Protein AF-A0A960E3J8-F1 (afdb_monomer_lite)

Foldseek 3Di:
DPDDLVVVVVVVVVCVVVVHQDEAEAAQQFPDPVLCVLLVHDHDDVVSVLVVLVVCVVVVHAYEYEYEPPRQVDFLVRLLVRLLVCLLSVHHYDYYFDADDCPGPCNPPVNCVVFVFDADPRRGTCGTVHDHNVRSVVSVLLVQLSCLCPLQVLPSLVLLQVCLVVVHRSSVVSVLQQCVCCVCCVLQVQSVCSSGPCLVQVARSPQSLVNLVSVQVSCCVPPVRHPPNLLSVQSSQVSNVQFAAAPDDPQDKDKHQFDSVVQSVQSSVCVVVVHRGDRRNVGGIDMKTFDAPPCLNVCHRHNDHVVQSDYRGTDIPPDRDGPRDDDDD

Sequence (329 aa):
AKNTVKHLEPIVTILSDAKLDVNGIMSVQSFDEDVLRITKRKNLKSSEFERLAARFREQQMPMLSDVMIGLPGSTLATTRSDLQGIMEHEVNANIHATQLLPNSPMNEPSYREEWEIVTDEDAVLISTASYSSEDREEMDRIVDSFHAAETFGLLRQVLRWLAVRVDVREIDALEALRLRAVGDPGTYPLMAYVLTSFLDTTTPPGTWSTMLDEVGRLLEAEWGIGPEDPEWVTMRTLQLHVLPERGRTFPDVVDLDHDAVAFLKAAAAARKEGTQPPALSTYGPTTIEVTDPHGTCDTLGTRHTVTDHHSFELAWPLARHIAYRWSPD

Secondary structure (DSSP, 8-state):
----HHHHHHHHHHHHHTT----EEEEEE-S-HHHHHHTT--PPPHHHHHHHHHHHHHTT--EEEEEEES-TT--HHHHHHHHHHHHHHT-EEEEEE-B--TTSGGGSHHHHHHTT-EE-TT-BEEEBTTB-HHHHHHHHHHHHHHIIIIIS-SSHHHHHHHHHHHTS-HHHHHHHHHHHHHH-TTT-HHHHHHHHTHHHHT---S-HHHHHHHHHHHHHHHH---TT-HHHHHHHHHHHHTS--TT--SSEEEEESS-HHHHHHHHHHHHHHT-PPPPGGGS--EEEEEB-TT-TTTTTTS---GGGT--S--B-TT-----------

pLDDT: mean 88.4, std 13.57, range [30.16, 98.75]

Structure (mmCIF, N/CA/C/O backbone):
data_AF-A0A960E3J8-F1
#
_entry.id   AF-A0A960E3J8-F1
#
loop_
_atom_site.group_PDB
_atom_site.id
_atom_site.type_symbol
_atom_site.label_atom_id
_atom_site.label_alt_id
_atom_site.label_comp_id
_atom_site.label_asym_id
_atom_site.label_entity_id
_atom_site.label_seq_id
_atom_site.pdbx_PDB_ins_code
_atom_site.Cartn_x
_atom_site.Cartn_y
_atom_site.Cartn_z
_atom_site.occupancy
_atom_site.B_iso_or_equiv
_atom_site.auth_seq_id
_atom_site.auth_comp_id
_atom_site.auth_asym_id
_atom_site.auth_atom_id
_atom_site.pdbx_PDB_model_num
ATOM 1 N N . ALA A 1 1 ? -3.825 -19.379 -30.026 1.00 35.69 1 ALA A N 1
ATOM 2 C CA . ALA A 1 1 ? -5.168 -18.765 -30.034 1.00 35.69 1 ALA A CA 1
ATOM 3 C C . ALA A 1 1 ? -5.272 -17.858 -28.816 1.00 35.69 1 ALA A C 1
ATOM 5 O O . ALA A 1 1 ? -4.904 -18.301 -27.738 1.00 35.69 1 ALA A O 1
ATOM 6 N N . LYS A 1 2 ? -5.654 -16.585 -28.972 1.00 42.06 2 LYS A N 1
ATOM 7 C CA . LYS A 1 2 ? -5.801 -15.668 -27.830 1.00 42.06 2 LYS A CA 1
ATOM 8 C C . LYS A 1 2 ? -7.144 -15.990 -27.159 1.00 42.06 2 LYS A C 1
ATOM 10 O O . LYS A 1 2 ? -8.170 -15.923 -27.836 1.00 42.06 2 LYS A O 1
ATOM 15 N N . ASN A 1 3 ? -7.140 -16.394 -25.888 1.00 52.78 3 ASN A N 1
ATOM 16 C CA . ASN A 1 3 ? -8.379 -16.657 -25.150 1.00 52.78 3 ASN A CA 1
ATOM 17 C C . ASN A 1 3 ? -9.196 -15.364 -25.105 1.00 52.78 3 ASN A C 1
ATOM 19 O O . ASN A 1 3 ? -8.757 -14.354 -24.565 1.00 52.78 3 ASN A O 1
ATOM 23 N N . THR A 1 4 ? -10.351 -15.371 -25.763 1.00 57.66 4 THR A N 1
ATOM 24 C CA . THR A 1 4 ? -11.265 -14.226 -25.764 1.00 57.66 4 THR A CA 1
ATOM 25 C C . THR A 1 4 ? -12.097 -14.290 -24.488 1.00 57.66 4 THR A C 1
ATOM 27 O O . THR A 1 4 ? -12.534 -15.381 -24.122 1.00 57.66 4 THR A O 1
ATOM 30 N N . VAL A 1 5 ? -12.366 -13.148 -23.843 1.00 62.69 5 VAL A N 1
ATOM 31 C CA . VAL A 1 5 ? -13.131 -13.063 -22.577 1.00 62.69 5 VAL A CA 1
ATOM 32 C C . VAL A 1 5 ? -14.459 -13.835 -22.642 1.00 62.69 5 VAL A C 1
ATOM 34 O O . VAL A 1 5 ? -14.857 -14.469 -21.673 1.00 62.69 5 VAL A O 1
ATOM 37 N N . LYS A 1 6 ? -15.078 -13.895 -23.830 1.00 65.75 6 LYS A N 1
ATOM 38 C CA . LYS A 1 6 ? -16.288 -14.677 -24.136 1.00 65.75 6 LYS A CA 1
ATOM 39 C C . LYS A 1 6 ? -16.219 -16.159 -23.729 1.00 65.75 6 LYS A C 1
ATOM 41 O O . LYS A 1 6 ? -17.247 -16.746 -23.418 1.00 65.75 6 LYS A O 1
ATOM 46 N N . HIS A 1 7 ? -15.045 -16.781 -23.795 1.00 73.25 7 HIS A N 1
ATOM 47 C CA . HIS A 1 7 ? -14.874 -18.193 -23.438 1.00 73.25 7 HIS A CA 1
ATOM 48 C C . HIS A 1 7 ? -14.467 -18.386 -21.979 1.00 73.25 7 HIS A C 1
ATOM 50 O O . HIS A 1 7 ? -14.584 -19.493 -21.468 1.00 73.25 7 HIS A O 1
ATOM 56 N N . LEU A 1 8 ? -14.006 -17.324 -21.317 1.00 73.12 8 LEU A N 1
ATOM 57 C CA . LEU A 1 8 ? -13.477 -17.389 -19.962 1.00 73.12 8 LEU A CA 1
ATOM 58 C C . LEU A 1 8 ? -14.606 -17.566 -18.940 1.00 73.12 8 LEU A C 1
ATOM 60 O O . LEU A 1 8 ? -14.498 -18.423 -18.074 1.00 73.12 8 LEU A O 1
ATOM 64 N N . GLU A 1 9 ? -15.722 -16.850 -19.115 1.00 70.69 9 GLU A N 1
ATOM 65 C CA . GLU A 1 9 ? -16.907 -16.963 -18.249 1.00 70.69 9 GLU A CA 1
ATOM 66 C C . GLU A 1 9 ? -17.468 -18.404 -18.185 1.00 70.69 9 GLU A C 1
ATOM 68 O O . GLU A 1 9 ? -17.534 -18.949 -17.084 1.00 70.69 9 GLU A O 1
ATOM 73 N N . PRO A 1 10 ? -17.783 -19.092 -19.308 1.00 79.19 10 PRO A N 1
ATOM 74 C CA . PRO A 1 10 ? -18.237 -20.484 -19.251 1.00 79.19 10 PRO A CA 1
ATOM 75 C C . PRO A 1 10 ? -17.230 -21.443 -18.610 1.00 79.19 10 PRO A C 1
ATOM 77 O O . PRO A 1 10 ? -17.636 -22.381 -17.934 1.00 79.19 10 PRO A O 1
ATOM 80 N N . ILE A 1 11 ? -15.926 -21.230 -18.827 1.00 80.75 11 ILE A N 1
ATOM 81 C CA . ILE A 1 11 ? -14.878 -22.075 -18.237 1.00 80.75 11 ILE A CA 1
ATOM 82 C C . ILE A 1 11 ? -14.875 -21.915 -16.716 1.00 80.75 11 ILE A C 1
ATOM 84 O O . ILE A 1 11 ? -14.896 -22.918 -16.010 1.00 80.75 11 ILE A O 1
ATOM 88 N N . VAL A 1 12 ? -14.893 -20.675 -16.220 1.00 74.81 12 VAL A N 1
ATOM 89 C CA . VAL A 1 12 ? -14.922 -20.385 -14.780 1.00 74.81 12 VAL A CA 1
ATOM 90 C C . VAL A 1 12 ? -16.163 -21.000 -14.135 1.00 74.81 12 VAL A C 1
ATOM 92 O O . VAL A 1 12 ? -16.028 -21.698 -13.136 1.00 74.81 12 VAL A O 1
ATOM 95 N N . THR A 1 13 ? -17.344 -20.847 -14.746 1.00 75.38 13 THR A N 1
ATOM 96 C CA . THR A 1 13 ? -18.580 -21.469 -14.244 1.00 75.38 13 THR A CA 1
ATOM 97 C C . THR A 1 13 ? -18.477 -22.992 -14.184 1.00 75.38 13 THR A C 1
ATOM 99 O O . THR A 1 13 ? -18.762 -23.565 -13.143 1.00 75.38 13 THR A O 1
ATOM 102 N N . ILE A 1 14 ? -18.014 -23.656 -15.251 1.00 83.75 14 ILE A N 1
ATOM 103 C CA . ILE A 1 14 ? -17.888 -25.126 -15.274 1.00 83.75 14 ILE A CA 1
ATOM 104 C C . ILE A 1 14 ? -16.947 -25.624 -14.172 1.00 83.75 14 ILE A C 1
ATOM 106 O O . ILE A 1 14 ? -17.236 -26.623 -13.515 1.00 83.75 14 ILE A O 1
ATOM 110 N N . LEU A 1 15 ? -15.807 -24.956 -13.986 1.00 81.31 15 LEU A N 1
ATOM 111 C CA . LEU A 1 15 ? -14.825 -25.363 -12.986 1.00 81.31 15 LEU A CA 1
ATOM 112 C C . LEU A 1 15 ? -15.320 -25.084 -11.556 1.00 81.31 15 LEU A C 1
ATOM 114 O O . LEU A 1 15 ? -15.139 -25.930 -10.680 1.00 81.31 15 LEU A O 1
ATOM 118 N N . SER A 1 16 ? -15.995 -23.952 -11.340 1.00 72.94 16 SER A N 1
ATOM 119 C CA . SER A 1 16 ? -16.616 -23.597 -10.058 1.00 72.94 16 SER A CA 1
ATOM 120 C C . SER A 1 16 ? -17.752 -24.563 -9.687 1.00 72.94 16 SER A C 1
ATOM 122 O O . SER A 1 16 ? -17.761 -25.102 -8.581 1.00 72.94 16 SER A O 1
ATOM 124 N N . ASP A 1 17 ? -18.638 -24.901 -10.635 1.00 80.12 17 ASP A N 1
ATOM 125 C CA . ASP A 1 17 ? -19.707 -25.900 -10.457 1.00 80.12 17 ASP A CA 1
ATOM 126 C C . ASP A 1 17 ? -19.140 -27.287 -10.106 1.00 80.12 17 ASP A C 1
ATOM 128 O O . ASP A 1 17 ? -19.738 -28.051 -9.343 1.00 80.12 17 ASP A O 1
ATOM 132 N N . ALA A 1 18 ? -17.953 -27.610 -10.630 1.00 83.62 18 ALA A N 1
ATOM 133 C CA . ALA A 1 18 ? -17.217 -28.830 -10.309 1.00 83.62 18 ALA A CA 1
ATOM 134 C C . ALA A 1 18 ? -16.494 -28.782 -8.946 1.00 83.62 18 ALA A C 1
ATOM 136 O O . ALA A 1 18 ? -15.823 -29.752 -8.590 1.00 83.62 18 ALA A O 1
ATOM 137 N N . LYS A 1 19 ? -16.637 -27.692 -8.177 1.00 75.50 19 LYS A N 1
ATOM 138 C CA . LYS A 1 19 ? -15.952 -27.433 -6.898 1.00 75.50 19 LYS A CA 1
ATOM 139 C C . LYS A 1 19 ? -14.427 -27.474 -7.005 1.00 75.50 19 LYS A C 1
ATOM 141 O O . LYS A 1 19 ? -13.748 -27.864 -6.056 1.00 75.50 19 LYS A O 1
ATOM 146 N N . LEU A 1 20 ? -13.891 -27.107 -8.166 1.00 72.44 20 LEU A N 1
ATOM 147 C CA . LEU A 1 20 ? -12.461 -26.892 -8.324 1.00 72.44 20 LEU A CA 1
ATOM 148 C C . LEU A 1 20 ? -12.126 -25.482 -7.855 1.00 72.44 20 LEU A C 1
ATOM 150 O O . LEU A 1 20 ? -12.827 -24.528 -8.191 1.00 72.44 20 LEU A O 1
ATOM 154 N N . ASP A 1 21 ? -11.044 -25.364 -7.095 1.00 63.97 21 ASP A N 1
ATOM 155 C CA . ASP A 1 21 ? -10.513 -24.065 -6.713 1.00 63.97 21 ASP A CA 1
ATOM 156 C C . ASP A 1 21 ? -9.875 -23.409 -7.946 1.00 63.97 21 ASP A C 1
ATOM 158 O O . ASP A 1 21 ? -8.968 -23.968 -8.574 1.00 63.97 21 ASP A O 1
ATOM 162 N N . VAL A 1 22 ? -10.406 -22.257 -8.350 1.00 66.38 22 VAL A N 1
ATOM 163 C CA . VAL A 1 22 ? -9.991 -21.554 -9.564 1.00 66.38 22 VAL A CA 1
ATOM 164 C C . VAL A 1 22 ? -9.678 -20.117 -9.217 1.00 66.38 22 VAL A C 1
ATOM 166 O O . VAL A 1 22 ? -10.562 -19.323 -8.909 1.00 66.38 22 VAL A O 1
ATOM 169 N N . ASN A 1 23 ? -8.408 -19.767 -9.377 1.00 65.38 23 ASN A N 1
ATOM 170 C CA . ASN A 1 23 ? -7.959 -18.389 -9.311 1.00 65.38 23 ASN A CA 1
ATOM 171 C C . ASN A 1 23 ? -7.982 -17.778 -10.713 1.00 65.38 23 ASN A C 1
ATOM 173 O O . ASN A 1 23 ? -7.351 -18.294 -11.642 1.00 65.38 23 ASN A O 1
ATOM 177 N N . GLY A 1 24 ? -8.693 -16.663 -10.874 1.00 69.06 24 GLY A N 1
ATOM 178 C CA . GLY A 1 24 ? -8.602 -15.858 -12.087 1.00 69.06 24 GLY A CA 1
ATOM 179 C C . GLY A 1 24 ? -7.325 -15.037 -12.052 1.00 69.06 24 GLY A C 1
ATOM 180 O O . GLY A 1 24 ? -7.277 -14.056 -11.321 1.00 69.06 24 GLY A O 1
ATOM 181 N N . ILE A 1 25 ? -6.303 -15.422 -12.818 1.00 72.88 25 ILE A N 1
ATOM 182 C CA . ILE A 1 25 ? -5.065 -14.639 -12.929 1.00 72.88 25 ILE A CA 1
ATOM 183 C C . ILE A 1 25 ? -5.112 -13.783 -14.195 1.00 72.88 25 ILE A C 1
ATOM 185 O O . ILE A 1 25 ? -5.242 -14.292 -15.312 1.00 72.88 25 ILE A O 1
ATOM 189 N N . MET A 1 26 ? -4.988 -12.471 -14.015 1.00 75.62 26 MET A N 1
ATOM 190 C CA . MET A 1 26 ? -4.862 -11.488 -15.080 1.00 75.62 26 MET A CA 1
ATOM 191 C C . MET A 1 26 ? -3.431 -10.959 -15.147 1.00 75.62 26 MET A C 1
ATOM 193 O O . MET A 1 26 ? -3.030 -10.116 -14.355 1.00 75.62 26 MET A O 1
ATOM 197 N N . SER A 1 27 ? -2.649 -11.404 -16.126 1.00 80.69 27 SER A N 1
ATOM 198 C CA . SER A 1 27 ? -1.281 -10.903 -16.295 1.00 80.69 27 SER A CA 1
ATOM 199 C C . SER A 1 27 ? -1.277 -9.569 -17.052 1.00 80.69 27 SER A C 1
ATOM 201 O O . SER A 1 27 ? -1.158 -9.545 -18.281 1.00 80.69 27 SER A O 1
ATOM 203 N N . VAL A 1 28 ? -1.443 -8.465 -16.318 1.00 82.38 28 VAL A N 1
ATOM 204 C CA . VAL A 1 28 ? -1.411 -7.096 -16.865 1.00 82.38 28 VAL A CA 1
ATOM 205 C C . VAL A 1 28 ? 0.014 -6.596 -17.098 1.00 82.38 28 VAL A C 1
ATOM 207 O O . VAL A 1 28 ? 0.215 -5.743 -17.949 1.00 82.38 28 VAL A O 1
ATOM 210 N N . GLN A 1 29 ? 1.012 -7.156 -16.405 1.00 84.25 29 GLN A N 1
ATOM 211 C CA . GLN A 1 29 ? 2.434 -6.770 -16.438 1.00 84.25 29 GLN A CA 1
ATOM 212 C C . GLN A 1 29 ? 2.726 -5.352 -15.936 1.00 84.25 29 GLN A C 1
ATOM 214 O O . GLN A 1 29 ? 3.598 -5.190 -15.102 1.00 84.25 29 GLN A O 1
ATOM 219 N N . SER A 1 30 ? 2.003 -4.348 -16.410 1.00 88.06 30 SER A N 1
ATOM 220 C CA . SER A 1 30 ? 2.033 -2.961 -15.957 1.00 88.06 30 SER A CA 1
ATOM 221 C C . SER A 1 30 ? 0.670 -2.337 -16.273 1.00 88.06 30 SER A C 1
ATOM 223 O O . SER A 1 30 ? -0.018 -2.778 -17.197 1.00 88.06 30 SER A O 1
ATOM 225 N N . PHE A 1 31 ? 0.248 -1.349 -15.498 1.00 85.75 31 PHE A N 1
ATOM 226 C CA . PHE A 1 31 ? -0.892 -0.485 -15.789 1.00 85.75 31 PHE A CA 1
ATOM 227 C C . PHE A 1 31 ? -0.475 0.752 -16.606 1.00 85.75 31 PHE A C 1
ATOM 229 O O . PHE A 1 31 ? -1.347 1.436 -17.141 1.00 85.75 31 PHE A O 1
ATOM 236 N N . ASP A 1 32 ? 0.828 1.010 -16.763 1.00 88.69 32 ASP A N 1
ATOM 237 C CA . ASP A 1 32 ? 1.360 2.105 -17.574 1.00 88.69 32 ASP A CA 1
ATOM 238 C C . ASP A 1 32 ? 1.371 1.776 -19.082 1.00 88.69 32 ASP A C 1
ATOM 240 O O . ASP A 1 32 ? 1.989 0.813 -19.552 1.00 88.69 32 ASP A O 1
ATOM 244 N N . GLU A 1 33 ? 0.675 2.592 -19.879 1.00 86.56 33 GLU A N 1
ATOM 245 C CA . GLU A 1 33 ? 0.526 2.360 -21.321 1.00 86.56 33 GLU A CA 1
ATOM 246 C C . GLU A 1 33 ? 1.844 2.488 -22.100 1.00 86.56 33 GLU A C 1
ATOM 248 O O . GLU A 1 33 ? 2.038 1.789 -23.104 1.00 86.56 33 GLU A O 1
ATOM 253 N N . ASP A 1 34 ? 2.757 3.354 -21.656 1.00 88.00 34 ASP A N 1
ATOM 254 C CA . ASP A 1 34 ? 4.036 3.576 -22.321 1.00 88.00 34 ASP A CA 1
ATOM 255 C C . ASP A 1 34 ? 4.994 2.408 -22.053 1.00 88.00 34 ASP A C 1
ATOM 257 O O . ASP A 1 34 ? 5.610 1.905 -23.001 1.00 88.00 34 ASP A O 1
ATOM 261 N N . VAL A 1 35 ? 5.043 1.893 -20.818 1.00 89.81 35 VAL A N 1
ATOM 262 C CA . VAL A 1 35 ? 5.795 0.672 -20.461 1.00 89.81 35 VAL A CA 1
ATOM 263 C C . VAL A 1 35 ? 5.303 -0.529 -21.279 1.00 89.81 35 VAL A C 1
ATOM 265 O O . VAL A 1 35 ? 6.094 -1.287 -21.857 1.00 89.81 35 VAL A O 1
ATOM 268 N N . LEU A 1 36 ? 3.984 -0.693 -21.418 1.00 87.81 36 LEU A N 1
ATOM 269 C CA . LEU A 1 36 ? 3.407 -1.758 -22.247 1.00 87.81 36 LEU A CA 1
ATOM 270 C C . LEU A 1 36 ? 3.759 -1.594 -23.728 1.00 87.81 36 LEU A C 1
ATOM 272 O O . LEU A 1 36 ? 4.070 -2.578 -24.407 1.00 87.81 36 LEU A O 1
ATOM 276 N N . ARG A 1 37 ? 3.741 -0.359 -24.245 1.00 87.25 37 ARG A N 1
ATOM 277 C CA . ARG A 1 37 ? 4.133 -0.073 -25.630 1.00 87.25 37 ARG A CA 1
ATOM 278 C C . ARG A 1 37 ? 5.589 -0.461 -25.879 1.00 87.25 37 ARG A C 1
ATOM 280 O O . ARG A 1 37 ? 5.862 -1.108 -26.892 1.00 87.25 37 ARG A O 1
ATOM 287 N N . ILE A 1 38 ? 6.494 -0.097 -24.969 1.00 87.06 38 ILE A N 1
ATOM 288 C CA . ILE A 1 38 ? 7.935 -0.383 -25.055 1.00 87.06 38 ILE A CA 1
ATOM 289 C C . ILE A 1 38 ? 8.186 -1.892 -25.079 1.00 87.06 38 ILE A C 1
ATOM 291 O O . ILE A 1 38 ? 8.841 -2.412 -25.982 1.00 87.06 38 ILE A O 1
ATOM 295 N N . THR A 1 39 ? 7.538 -2.623 -24.176 1.00 82.88 39 THR A N 1
ATOM 296 C CA . THR A 1 39 ? 7.634 -4.088 -24.087 1.00 82.88 39 THR A CA 1
ATOM 297 C C . THR A 1 39 ? 6.854 -4.826 -25.185 1.00 82.88 39 THR A C 1
ATOM 299 O O . THR A 1 39 ? 6.766 -6.058 -25.183 1.00 82.88 39 THR A O 1
ATOM 302 N N . LYS A 1 40 ? 6.301 -4.090 -26.165 1.00 82.44 40 LYS A N 1
ATOM 303 C CA . LYS A 1 40 ? 5.504 -4.594 -27.300 1.00 82.44 40 LYS A CA 1
ATOM 304 C C . LYS A 1 40 ? 4.302 -5.427 -26.848 1.00 82.44 40 LYS A C 1
ATOM 306 O O . LYS A 1 40 ? 3.849 -6.340 -27.548 1.00 82.44 40 LYS A O 1
ATOM 311 N N . ARG A 1 41 ? 3.764 -5.104 -25.675 1.00 79.31 41 ARG A N 1
ATOM 312 C CA . ARG A 1 41 ? 2.585 -5.721 -25.079 1.00 79.31 41 ARG A CA 1
ATOM 313 C C . ARG A 1 41 ? 1.369 -4.830 -25.301 1.00 79.31 41 ARG A C 1
ATOM 315 O O . ARG A 1 41 ? 1.451 -3.641 -25.585 1.00 79.31 41 ARG A O 1
ATOM 322 N N . LYS A 1 42 ? 0.198 -5.454 -25.243 1.00 70.19 42 LYS A N 1
ATOM 323 C CA . LYS A 1 42 ? -1.088 -4.757 -25.213 1.00 70.19 42 LYS A CA 1
ATOM 324 C C . LYS A 1 42 ? -1.925 -5.426 -24.149 1.00 70.19 42 LYS A C 1
ATOM 326 O O . LYS A 1 42 ? -2.199 -6.626 -24.282 1.00 70.19 42 LYS A O 1
ATOM 331 N N . ASN A 1 43 ? -2.325 -4.653 -23.150 1.00 66.81 43 ASN A N 1
ATOM 332 C CA . ASN A 1 43 ? -3.250 -5.129 -22.143 1.00 66.81 43 ASN A CA 1
ATOM 333 C C . ASN A 1 43 ? -4.645 -5.352 -22.708 1.00 66.81 43 ASN A C 1
ATOM 335 O O . ASN A 1 43 ? -4.990 -4.953 -23.828 1.00 66.81 43 ASN A O 1
ATOM 339 N N . LEU A 1 44 ? -5.434 -6.064 -21.911 1.00 67.75 44 LEU A N 1
ATOM 340 C CA . LEU A 1 44 ? -6.874 -6.065 -22.062 1.00 67.75 44 LEU A CA 1
ATOM 341 C C . LEU A 1 44 ? -7.370 -4.618 -21.903 1.00 67.75 44 LEU A C 1
ATOM 343 O O . LEU A 1 44 ? -6.800 -3.854 -21.129 1.00 67.75 44 LEU A O 1
ATOM 347 N N . LYS A 1 45 ? -8.409 -4.223 -22.643 1.00 68.44 45 LYS A N 1
ATOM 348 C CA . LYS A 1 45 ? -9.004 -2.893 -22.442 1.00 68.44 45 LYS A CA 1
ATOM 349 C C . LYS A 1 45 ? -9.499 -2.787 -20.996 1.00 68.44 45 LYS A C 1
ATOM 351 O O . LYS A 1 45 ? -10.088 -3.754 -20.513 1.00 68.44 45 LYS A O 1
ATOM 356 N N . SER A 1 46 ? -9.345 -1.631 -20.348 1.00 65.50 46 SER A N 1
ATOM 357 C CA . SER A 1 46 ? -9.764 -1.433 -18.947 1.00 65.50 46 SER A CA 1
ATOM 358 C C . SER A 1 46 ? -11.222 -1.838 -18.708 1.00 65.50 46 SER A C 1
ATOM 360 O O . SER A 1 46 ? -11.517 -2.553 -17.760 1.00 65.50 46 SER A O 1
ATOM 362 N N . SER A 1 47 ? -12.122 -1.545 -19.652 1.00 66.69 47 SER A N 1
ATOM 363 C CA . SER A 1 47 ? -13.533 -1.954 -19.568 1.00 66.69 47 SER A CA 1
ATOM 364 C C . SER A 1 47 ? -13.764 -3.471 -19.573 1.00 66.69 47 SER A C 1
ATOM 366 O O . SER A 1 47 ? -14.751 -3.960 -19.028 1.00 66.69 47 SER A O 1
ATOM 368 N N . GLU A 1 48 ? -12.874 -4.248 -20.189 1.00 70.75 48 GLU A N 1
ATOM 369 C CA . GLU A 1 48 ? -12.934 -5.708 -20.125 1.00 70.75 48 GLU A CA 1
ATOM 370 C C . GLU A 1 48 ? -12.298 -6.252 -18.841 1.00 70.75 48 GLU A C 1
ATOM 372 O O . GLU A 1 48 ? -12.780 -7.263 -18.331 1.00 70.75 48 GLU A O 1
ATOM 377 N N . PHE A 1 49 ? -11.267 -5.580 -18.312 1.00 71.81 49 PHE A N 1
ATOM 378 C CA . PHE A 1 49 ? -10.687 -5.887 -17.002 1.00 71.81 49 PHE A CA 1
ATOM 379 C C . PHE A 1 49 ? -11.737 -5.693 -15.907 1.00 71.81 49 PHE A C 1
ATOM 381 O O . PHE A 1 49 ? -12.016 -6.615 -15.147 1.00 71.81 49 PHE A O 1
ATOM 388 N N . GLU A 1 50 ? -12.402 -4.538 -15.890 1.00 71.94 50 GLU A N 1
ATOM 389 C CA . GLU A 1 50 ? -13.470 -4.222 -14.940 1.00 71.94 50 GLU A CA 1
ATOM 390 C C . GLU A 1 50 ? -14.634 -5.209 -15.024 1.00 71.94 50 GLU A C 1
ATOM 392 O O . GLU A 1 50 ? -15.142 -5.651 -13.993 1.00 71.94 50 GLU A O 1
ATOM 397 N N . ARG A 1 51 ? -15.037 -5.595 -16.245 1.00 74.75 51 ARG A N 1
ATOM 398 C CA . ARG A 1 51 ? -16.086 -6.601 -16.450 1.00 74.75 51 ARG A CA 1
ATOM 399 C C . ARG A 1 51 ? -15.699 -7.938 -15.824 1.00 74.75 51 ARG A C 1
ATOM 401 O O . ARG A 1 51 ? -16.535 -8.557 -15.171 1.00 74.75 51 ARG A O 1
ATOM 408 N N . LEU A 1 52 ? -14.457 -8.386 -16.021 1.00 74.88 52 LEU A N 1
ATOM 409 C CA . LEU A 1 52 ? -13.993 -9.649 -15.454 1.00 74.88 52 LEU A CA 1
ATOM 410 C C . LEU A 1 52 ? -13.884 -9.556 -13.928 1.00 74.88 52 LEU A C 1
ATOM 412 O O . LEU A 1 52 ? -14.430 -10.408 -13.234 1.00 74.88 52 LEU A O 1
ATOM 416 N N . ALA A 1 53 ? -13.297 -8.474 -13.413 1.00 72.12 53 ALA A N 1
ATOM 417 C CA . ALA A 1 53 ? -13.205 -8.197 -11.982 1.00 72.12 53 ALA A CA 1
ATOM 418 C C . ALA A 1 53 ? -14.578 -8.228 -11.301 1.00 72.12 53 ALA A C 1
ATOM 420 O O . ALA A 1 53 ? -14.747 -8.865 -10.264 1.00 72.12 53 ALA A O 1
ATOM 421 N N . ALA A 1 54 ? -15.582 -7.581 -11.901 1.00 73.44 54 ALA A N 1
ATOM 422 C CA . ALA A 1 54 ? -16.946 -7.579 -11.385 1.00 73.44 54 ALA A CA 1
ATOM 423 C C . ALA A 1 54 ? -17.540 -8.994 -11.311 1.00 73.44 54 ALA A C 1
ATOM 425 O O . ALA A 1 54 ? -18.136 -9.343 -10.296 1.00 73.44 54 ALA A O 1
ATOM 426 N N . ARG A 1 55 ? -17.325 -9.832 -12.333 1.00 72.81 55 ARG A N 1
ATOM 427 C CA . ARG A 1 55 ? -17.819 -11.219 -12.342 1.00 72.81 55 ARG A CA 1
ATOM 428 C C . ARG A 1 55 ? -17.160 -12.104 -11.292 1.00 72.81 55 ARG A C 1
ATOM 430 O O . ARG A 1 55 ? -17.867 -12.846 -10.618 1.00 72.81 55 ARG A O 1
ATOM 437 N N . PHE A 1 56 ? -15.844 -12.003 -11.121 1.00 72.88 56 PHE A N 1
ATOM 438 C CA . PHE A 1 56 ? -15.143 -12.741 -10.066 1.00 72.88 56 PHE A CA 1
ATOM 439 C C . PHE A 1 56 ? -15.641 -12.323 -8.676 1.00 72.88 56 PHE A C 1
ATOM 441 O O . PHE A 1 56 ? -15.946 -13.188 -7.857 1.00 72.88 56 PHE A O 1
ATOM 448 N N . ARG A 1 57 ? -15.857 -11.017 -8.444 1.00 71.00 57 ARG A N 1
ATOM 449 C CA . ARG A 1 57 ? -16.458 -10.518 -7.193 1.00 71.00 57 ARG A CA 1
ATOM 450 C C . ARG A 1 57 ? -17.878 -11.047 -6.963 1.00 71.00 57 ARG A C 1
ATOM 452 O O . ARG A 1 57 ? -18.177 -11.478 -5.856 1.00 71.00 57 ARG A O 1
ATOM 459 N N . GLU A 1 58 ? -18.740 -11.049 -7.983 1.00 70.38 58 GLU A N 1
ATOM 460 C CA . GLU A 1 58 ? -20.109 -11.594 -7.889 1.00 70.38 58 GLU A CA 1
ATOM 461 C C . GLU A 1 58 ? -20.130 -13.086 -7.524 1.00 70.38 58 GLU A C 1
ATOM 463 O O . GLU A 1 58 ? -21.028 -13.531 -6.813 1.00 70.38 58 GLU A O 1
ATOM 468 N N . GLN A 1 59 ? -19.143 -13.852 -7.992 1.00 66.31 59 GLN A N 1
ATOM 469 C CA . GLN A 1 59 ? -18.998 -15.279 -7.692 1.00 66.31 59 GLN A CA 1
ATOM 470 C C . GLN A 1 59 ? -18.204 -15.550 -6.404 1.00 66.31 59 GLN A C 1
ATOM 472 O O . GLN A 1 59 ? -17.947 -16.708 -6.092 1.00 66.31 59 GLN A O 1
ATOM 477 N N . GLN A 1 60 ? -17.813 -14.502 -5.664 1.00 64.88 60 GLN A N 1
ATOM 478 C CA . GLN A 1 60 ? -16.931 -14.585 -4.491 1.00 64.88 60 GLN A CA 1
ATOM 479 C C . GLN A 1 60 ? -15.621 -15.337 -4.777 1.00 64.88 60 GLN A C 1
ATOM 481 O O . GLN A 1 60 ? -15.050 -15.982 -3.900 1.00 64.88 60 GLN A O 1
ATOM 486 N N . MET A 1 61 ? -15.145 -15.258 -6.020 1.00 66.88 61 MET A N 1
ATOM 487 C CA . MET A 1 61 ? -13.909 -15.888 -6.454 1.00 66.88 61 MET A CA 1
ATOM 488 C C . MET A 1 61 ? -12.761 -14.877 -6.404 1.00 66.88 61 MET A C 1
ATOM 490 O O . MET A 1 61 ? -12.923 -13.736 -6.851 1.00 66.88 61 MET A O 1
ATOM 494 N N . PRO A 1 62 ? -11.583 -15.276 -5.906 1.00 66.19 62 PRO A N 1
ATOM 495 C CA . PRO A 1 62 ? -10.412 -14.413 -5.905 1.00 66.19 62 PRO A CA 1
ATOM 496 C C . PRO A 1 62 ? -9.969 -14.102 -7.340 1.00 66.19 62 PRO A C 1
ATOM 498 O O . PRO A 1 62 ? -9.901 -14.977 -8.212 1.00 66.19 62 PRO A O 1
ATOM 501 N N . MET A 1 63 ? -9.619 -12.838 -7.570 1.00 73.56 63 MET A N 1
ATOM 502 C CA . MET A 1 63 ? -8.930 -12.412 -8.781 1.00 73.56 63 MET A CA 1
ATOM 503 C C . MET A 1 63 ? -7.538 -11.907 -8.413 1.00 73.56 63 MET A C 1
ATOM 505 O O . MET A 1 63 ? -7.378 -11.064 -7.527 1.00 73.56 63 MET A O 1
ATOM 509 N N . LEU A 1 64 ? -6.542 -12.450 -9.104 1.00 77.19 64 LEU A N 1
ATOM 510 C CA . LEU A 1 64 ? -5.137 -12.103 -8.976 1.00 77.19 64 LEU A CA 1
ATOM 511 C C . LEU A 1 64 ? -4.684 -11.353 -10.225 1.00 77.19 64 LEU A C 1
ATOM 513 O O . LEU A 1 64 ? -5.133 -11.645 -11.335 1.00 77.19 64 LEU A O 1
ATOM 517 N N . SER A 1 65 ? -3.765 -10.415 -10.054 1.00 81.38 65 SER A N 1
ATOM 518 C CA . SER A 1 65 ? -3.116 -9.705 -11.148 1.00 81.38 65 SER A CA 1
ATOM 519 C C . SER A 1 65 ? -1.614 -9.953 -11.117 1.00 81.38 65 SER A C 1
ATOM 521 O O . SER A 1 65 ? -0.995 -9.732 -10.083 1.00 81.38 65 SER A O 1
ATOM 523 N N . ASP A 1 66 ? -1.006 -10.363 -12.231 1.00 87.62 66 ASP A N 1
ATOM 524 C CA . ASP A 1 66 ? 0.460 -10.412 -12.304 1.00 87.62 66 ASP A CA 1
ATOM 525 C C . ASP A 1 66 ? 0.986 -9.075 -12.826 1.00 87.62 66 ASP A C 1
ATOM 527 O O . ASP A 1 66 ? 0.635 -8.644 -13.934 1.00 87.62 66 ASP A O 1
ATOM 531 N N . VAL A 1 67 ? 1.845 -8.442 -12.033 1.00 90.81 67 VAL A N 1
ATOM 532 C CA . VAL A 1 67 ? 2.548 -7.195 -12.344 1.00 90.81 67 VAL A CA 1
ATOM 533 C C . VAL A 1 67 ? 4.050 -7.465 -12.319 1.00 90.81 67 VAL A C 1
ATOM 535 O O . VAL A 1 67 ? 4.541 -8.271 -11.533 1.00 90.81 67 VAL A O 1
ATOM 538 N N . MET A 1 68 ? 4.786 -6.821 -13.216 1.00 93.00 68 MET A N 1
ATOM 539 C CA . MET A 1 68 ? 6.229 -6.944 -13.353 1.00 93.00 68 MET A CA 1
ATOM 540 C C . MET A 1 68 ? 6.892 -5.611 -13.019 1.00 93.00 68 MET A C 1
ATOM 542 O O . MET A 1 68 ? 6.479 -4.569 -13.516 1.00 93.00 68 MET A O 1
ATOM 546 N N . ILE A 1 69 ? 7.948 -5.652 -12.214 1.00 94.50 69 ILE A N 1
ATOM 547 C CA . ILE A 1 69 ? 8.726 -4.482 -11.802 1.00 94.50 69 ILE A CA 1
ATOM 548 C C . ILE A 1 69 ? 10.067 -4.485 -12.531 1.00 94.50 69 ILE A C 1
ATOM 550 O O . ILE A 1 69 ? 10.650 -5.545 -12.789 1.00 94.50 69 ILE A O 1
ATOM 554 N N . GLY A 1 70 ? 10.548 -3.293 -12.891 1.00 94.69 70 GLY A N 1
ATOM 555 C CA . GLY A 1 70 ? 11.792 -3.132 -13.644 1.00 94.69 70 GLY A CA 1
ATOM 556 C C . GLY A 1 70 ? 11.665 -3.575 -15.103 1.00 94.69 70 GLY A C 1
ATOM 557 O O . GLY A 1 70 ? 12.570 -4.200 -15.649 1.00 94.69 70 GLY A O 1
ATOM 558 N N . LEU A 1 71 ? 10.524 -3.307 -15.745 1.00 95.62 71 LEU A N 1
ATOM 559 C CA . LEU A 1 71 ? 10.441 -3.437 -17.197 1.00 95.62 71 LEU A CA 1
ATOM 560 C C . LEU A 1 71 ? 11.218 -2.279 -17.850 1.00 95.62 71 LEU A C 1
ATOM 562 O O . LEU A 1 71 ? 11.249 -1.173 -17.311 1.00 95.62 71 LEU A O 1
ATOM 566 N N . PRO A 1 72 ? 11.819 -2.472 -19.035 1.00 95.19 72 PRO A N 1
ATOM 567 C CA . PRO A 1 72 ? 12.339 -1.352 -19.814 1.00 95.19 72 PRO A CA 1
ATOM 568 C C . PRO A 1 72 ? 11.247 -0.301 -20.058 1.00 95.19 72 PRO A C 1
ATOM 570 O O . PRO A 1 72 ? 10.145 -0.642 -20.492 1.00 95.19 72 PRO A O 1
ATOM 573 N N . GLY A 1 73 ? 11.550 0.963 -19.754 1.00 94.44 73 GLY A N 1
ATOM 574 C CA . GLY A 1 73 ? 10.580 2.061 -19.740 1.00 94.44 73 GLY A CA 1
ATOM 575 C C . GLY A 1 73 ? 10.014 2.387 -18.356 1.00 94.44 73 GLY A C 1
ATOM 576 O O . GLY A 1 73 ? 9.467 3.473 -18.178 1.00 94.44 73 GLY A O 1
ATOM 577 N N . SER A 1 74 ? 10.161 1.496 -17.370 1.00 95.81 74 SER A N 1
ATOM 578 C CA . SER A 1 74 ? 9.736 1.763 -15.996 1.00 95.81 74 SER A CA 1
ATOM 579 C C . SER A 1 74 ? 10.591 2.848 -15.336 1.00 95.81 74 SER A C 1
ATOM 581 O O . SER A 1 74 ? 11.780 2.993 -15.617 1.00 95.81 74 SER A O 1
ATOM 583 N N . THR A 1 75 ? 9.972 3.581 -14.417 1.00 97.12 75 THR A N 1
ATOM 584 C CA . THR A 1 75 ? 10.569 4.572 -13.514 1.00 97.12 75 THR A CA 1
ATOM 585 C C . THR A 1 75 ? 9.919 4.438 -12.133 1.00 97.12 75 THR A C 1
ATOM 587 O O . THR A 1 75 ? 8.889 3.778 -11.993 1.00 97.12 75 THR A O 1
ATOM 590 N N . LEU A 1 76 ? 10.437 5.121 -11.108 1.00 97.56 76 LEU A N 1
ATOM 591 C CA . LEU A 1 76 ? 9.787 5.167 -9.787 1.00 97.56 76 LEU A CA 1
ATOM 592 C C . LEU A 1 76 ? 8.324 5.647 -9.861 1.00 97.56 76 LEU A C 1
ATOM 594 O O . LEU A 1 76 ? 7.458 5.178 -9.122 1.00 97.56 76 LEU A O 1
ATOM 598 N N . ALA A 1 77 ? 8.022 6.569 -10.779 1.00 96.81 77 ALA A N 1
ATOM 599 C CA . ALA A 1 77 ? 6.671 7.086 -10.978 1.00 96.81 77 ALA A CA 1
ATOM 600 C C . ALA A 1 77 ? 5.728 6.047 -11.605 1.00 96.81 77 ALA A C 1
ATOM 602 O O . ALA A 1 77 ? 4.585 5.922 -11.157 1.00 96.81 77 ALA A O 1
ATOM 603 N N . THR A 1 78 ? 6.191 5.286 -12.601 1.00 96.00 78 THR A N 1
ATOM 604 C CA . THR A 1 78 ? 5.370 4.232 -13.220 1.00 96.00 78 THR A CA 1
ATOM 605 C C . THR A 1 78 ? 5.194 3.056 -12.266 1.00 96.00 78 THR A C 1
ATOM 607 O O . THR A 1 78 ? 4.085 2.560 -12.143 1.00 96.00 78 THR A O 1
ATOM 610 N N . THR A 1 79 ? 6.228 2.681 -11.500 1.00 96.69 79 THR A N 1
ATOM 611 C CA . THR A 1 79 ? 6.136 1.657 -10.442 1.00 96.69 79 THR A CA 1
ATOM 612 C C . THR A 1 79 ? 5.054 2.025 -9.429 1.00 96.69 79 THR A C 1
ATOM 614 O O . THR A 1 79 ? 4.156 1.228 -9.172 1.00 96.69 79 THR A O 1
ATOM 617 N N . ARG A 1 80 ? 5.055 3.260 -8.906 1.00 97.12 80 ARG A N 1
ATOM 618 C CA . ARG A 1 80 ? 3.970 3.719 -8.021 1.00 97.12 80 ARG A CA 1
ATOM 619 C C . ARG A 1 80 ? 2.608 3.685 -8.711 1.00 97.12 80 ARG A C 1
ATOM 621 O O . ARG A 1 80 ? 1.626 3.303 -8.090 1.00 97.12 80 ARG A O 1
ATOM 628 N N . SER A 1 81 ? 2.538 4.055 -9.986 1.00 94.75 81 SER A N 1
ATOM 629 C CA . SER A 1 81 ? 1.280 4.036 -10.744 1.00 94.75 81 SER A CA 1
ATOM 630 C C . SER A 1 81 ? 0.744 2.616 -10.961 1.00 94.75 81 SER A C 1
ATOM 632 O O . SER A 1 81 ? -0.462 2.409 -10.871 1.00 94.75 81 SER A O 1
ATOM 634 N N . ASP A 1 82 ? 1.618 1.625 -11.141 1.00 93.75 82 ASP A N 1
ATOM 635 C CA . ASP A 1 82 ? 1.235 0.213 -11.222 1.00 93.75 82 ASP A CA 1
ATOM 636 C C . ASP A 1 82 ? 0.665 -0.296 -9.893 1.00 93.75 82 ASP A C 1
ATOM 638 O O . ASP A 1 82 ? -0.385 -0.942 -9.867 1.00 93.75 82 ASP A O 1
ATOM 642 N N . LEU A 1 83 ? 1.311 0.052 -8.777 1.00 95.62 83 LEU A N 1
ATOM 643 C CA . LEU A 1 83 ? 0.834 -0.281 -7.431 1.00 95.62 83 LEU A CA 1
ATOM 644 C C . LEU A 1 83 ? -0.485 0.426 -7.098 1.00 95.62 83 LEU A C 1
ATOM 646 O O . LEU A 1 83 ? -1.394 -0.191 -6.543 1.00 95.62 83 LEU A O 1
ATOM 650 N N . GLN A 1 84 ? -0.632 1.688 -7.503 1.00 95.25 84 GLN A N 1
ATOM 651 C CA . GLN A 1 84 ? -1.899 2.410 -7.423 1.00 95.25 84 GLN A CA 1
ATOM 652 C C . GLN A 1 84 ? -2.994 1.694 -8.223 1.00 95.25 84 GLN A C 1
ATOM 654 O O . GLN A 1 84 ? -4.097 1.510 -7.716 1.00 95.25 84 GLN A O 1
ATOM 659 N N . GLY A 1 85 ? -2.693 1.226 -9.437 1.00 90.50 85 GLY A N 1
ATOM 660 C CA . GLY A 1 85 ? -3.635 0.451 -10.242 1.00 90.50 85 GLY A CA 1
ATOM 661 C C . GLY A 1 85 ? -4.134 -0.797 -9.508 1.00 90.50 85 GLY A C 1
ATOM 662 O O . GLY A 1 85 ? -5.334 -1.076 -9.516 1.00 90.50 85 GLY A O 1
ATOM 663 N N . ILE A 1 86 ? -3.252 -1.509 -8.798 1.00 89.38 86 ILE A N 1
ATOM 664 C CA . ILE A 1 86 ? -3.636 -2.655 -7.955 1.00 89.38 86 ILE A CA 1
ATOM 665 C C . ILE A 1 86 ? -4.610 -2.222 -6.846 1.00 89.38 86 ILE A C 1
ATOM 667 O O . ILE A 1 86 ? -5.655 -2.853 -6.659 1.00 89.38 86 ILE A O 1
ATOM 671 N N . MET A 1 87 ? -4.287 -1.131 -6.143 1.00 91.06 87 MET A N 1
ATOM 672 C CA . MET A 1 87 ? -5.112 -0.562 -5.072 1.00 91.06 87 MET A CA 1
ATOM 673 C C . MET A 1 87 ? -6.514 -0.177 -5.553 1.00 91.06 87 MET A C 1
ATOM 675 O O . MET A 1 87 ? -7.506 -0.503 -4.903 1.00 91.06 87 MET A O 1
ATOM 679 N N . GLU A 1 88 ? -6.602 0.498 -6.698 1.00 88.25 88 GLU A N 1
ATOM 680 C CA . GLU A 1 88 ? -7.851 1.020 -7.261 1.00 88.25 88 GLU A CA 1
ATOM 681 C C . GLU A 1 88 ? -8.798 -0.068 -7.749 1.00 88.25 88 GLU A C 1
ATOM 683 O O . GLU A 1 88 ? -10.017 0.055 -7.618 1.00 88.25 88 GLU A O 1
ATOM 688 N N . HIS A 1 89 ? -8.249 -1.140 -8.315 1.00 81.31 89 HIS A N 1
ATOM 689 C CA . HIS A 1 89 ? -9.056 -2.234 -8.839 1.00 81.31 89 HIS A CA 1
ATOM 690 C C . HIS A 1 89 ? -9.511 -3.223 -7.755 1.00 81.31 89 HIS A C 1
ATOM 692 O O . HIS A 1 89 ? -10.345 -4.095 -8.041 1.00 81.31 89 HIS A O 1
ATOM 698 N N . GLU A 1 90 ? -8.997 -3.063 -6.529 1.00 81.25 90 GLU A N 1
ATOM 699 C CA . GLU A 1 90 ? -9.196 -3.958 -5.387 1.00 81.25 90 GLU A CA 1
ATOM 700 C C . GLU A 1 90 ? -8.856 -5.413 -5.726 1.00 81.25 90 GLU A C 1
ATOM 702 O O . GLU A 1 90 ? -9.617 -6.340 -5.443 1.00 81.25 90 GLU A O 1
ATOM 707 N N . VAL A 1 91 ? -7.711 -5.607 -6.379 1.00 77.38 91 VAL A N 1
ATOM 708 C CA . VAL A 1 91 ? -7.220 -6.930 -6.775 1.00 77.38 91 VAL A CA 1
ATOM 709 C C . VAL A 1 91 ? -6.024 -7.322 -5.926 1.00 77.38 91 VAL A C 1
ATOM 711 O O . VAL A 1 91 ? -5.234 -6.478 -5.509 1.00 77.38 91 VAL A O 1
ATOM 714 N N . ASN A 1 92 ? -5.874 -8.617 -5.675 1.00 79.62 92 ASN A N 1
ATOM 715 C CA . ASN A 1 92 ? -4.622 -9.136 -5.140 1.00 79.62 92 ASN A CA 1
ATOM 716 C C . ASN A 1 92 ? -3.609 -9.197 -6.288 1.00 79.62 92 ASN A C 1
ATOM 718 O O . ASN A 1 92 ? -3.994 -9.470 -7.426 1.00 79.62 92 ASN A O 1
ATOM 722 N N . ALA A 1 93 ? -2.329 -8.942 -6.023 1.00 83.31 93 ALA A N 1
ATOM 723 C CA . ALA A 1 93 ? -1.319 -8.929 -7.074 1.00 83.31 93 ALA A CA 1
ATOM 724 C C . ALA A 1 93 ? -0.112 -9.802 -6.740 1.00 83.31 93 ALA A C 1
ATOM 726 O O . ALA A 1 93 ? 0.424 -9.734 -5.636 1.00 83.31 93 ALA A O 1
ATOM 727 N N . ASN A 1 94 ? 0.330 -10.577 -7.728 1.00 86.56 94 ASN A N 1
ATOM 728 C CA . ASN A 1 94 ? 1.663 -11.154 -7.739 1.00 86.56 94 ASN A CA 1
ATOM 729 C C . ASN A 1 94 ? 2.594 -10.139 -8.395 1.00 86.56 94 ASN A C 1
ATOM 731 O O . ASN A 1 94 ? 2.398 -9.770 -9.555 1.00 86.56 94 ASN A O 1
ATOM 735 N N . ILE A 1 95 ? 3.588 -9.673 -7.649 1.00 91.25 95 ILE A N 1
ATOM 736 C CA . ILE A 1 95 ? 4.550 -8.687 -8.131 1.00 91.25 95 ILE A CA 1
ATOM 737 C C . ILE A 1 95 ? 5.871 -9.410 -8.376 1.00 91.25 95 ILE A C 1
ATOM 739 O O . ILE A 1 95 ? 6.417 -10.051 -7.480 1.00 91.25 95 ILE A O 1
ATOM 743 N N . HIS A 1 96 ? 6.362 -9.356 -9.611 1.00 91.50 96 HIS A N 1
ATOM 744 C CA . HIS A 1 96 ? 7.529 -10.113 -10.052 1.00 91.50 96 HIS A CA 1
ATOM 745 C C . HIS A 1 96 ? 8.645 -9.188 -10.523 1.00 91.50 96 HIS A C 1
ATOM 747 O O . HIS A 1 96 ? 8.414 -8.291 -11.332 1.00 91.50 96 HIS A O 1
ATOM 753 N N . ALA A 1 97 ? 9.879 -9.452 -10.098 1.00 93.81 97 ALA A N 1
ATOM 754 C CA . ALA A 1 97 ? 11.038 -8.834 -10.726 1.00 93.81 97 ALA A CA 1
ATOM 755 C C . ALA A 1 97 ? 11.156 -9.304 -12.187 1.00 93.81 97 ALA A C 1
ATOM 757 O O . ALA A 1 97 ? 10.954 -10.482 -12.501 1.00 93.81 97 ALA A O 1
ATOM 758 N N . THR A 1 98 ? 11.478 -8.386 -13.096 1.00 95.06 98 THR A N 1
ATOM 759 C CA . THR A 1 98 ? 11.649 -8.726 -14.512 1.00 95.06 98 THR A CA 1
ATOM 760 C C . THR A 1 98 ? 12.933 -9.525 -14.707 1.00 95.06 98 THR A C 1
ATOM 762 O O . THR A 1 98 ? 14.014 -9.063 -14.355 1.00 95.06 98 THR A O 1
ATOM 765 N N . GLN A 1 99 ? 12.815 -10.705 -15.318 1.00 94.81 99 GLN A N 1
ATOM 766 C CA . GLN A 1 99 ? 13.948 -11.552 -15.693 1.00 94.81 99 GLN A CA 1
ATOM 767 C C . GLN A 1 99 ? 14.125 -11.614 -17.210 1.00 94.81 99 GLN A C 1
ATOM 769 O O . GLN A 1 99 ? 13.161 -11.759 -17.972 1.00 94.81 99 GLN A O 1
ATOM 774 N N . LEU A 1 100 ? 15.377 -11.557 -17.654 1.00 94.44 100 LEU A N 1
ATOM 775 C CA . LEU A 1 100 ? 15.760 -11.657 -19.051 1.00 94.44 100 LEU A CA 1
ATOM 776 C C . LEU A 1 100 ? 15.854 -13.122 -19.483 1.00 94.44 100 LEU A C 1
ATOM 778 O O . LEU A 1 100 ? 16.859 -13.800 -19.276 1.00 94.44 100 LEU A O 1
ATOM 782 N N . LEU A 1 101 ? 14.805 -13.617 -20.138 1.00 93.12 101 LEU A N 1
ATOM 783 C CA . LEU A 1 101 ? 14.760 -15.011 -20.580 1.00 93.12 101 LEU A CA 1
ATOM 784 C C . LEU A 1 101 ? 15.451 -15.211 -21.945 1.00 93.12 101 LEU A C 1
ATOM 786 O O . LEU A 1 101 ? 15.216 -14.403 -22.852 1.00 93.12 101 LEU A O 1
ATOM 790 N N . PRO A 1 102 ? 16.197 -16.321 -22.159 1.00 88.25 102 PRO A N 1
ATOM 791 C CA . PRO A 1 102 ? 17.026 -16.535 -23.353 1.00 88.25 102 PRO A CA 1
ATOM 792 C C . PRO A 1 102 ? 16.313 -16.392 -24.704 1.00 88.25 102 PRO A C 1
ATOM 794 O O . PRO A 1 102 ? 16.897 -15.877 -25.651 1.00 88.25 102 PRO A O 1
ATOM 797 N N . ASN A 1 103 ? 15.048 -16.814 -24.787 1.00 89.75 103 ASN A N 1
ATOM 798 C CA . ASN A 1 103 ? 14.254 -16.812 -26.023 1.00 89.75 103 ASN A CA 1
ATOM 799 C C . ASN A 1 103 ? 13.142 -15.746 -26.011 1.00 89.75 103 ASN A C 1
ATOM 801 O O . ASN A 1 103 ? 12.139 -15.881 -26.714 1.00 89.75 103 ASN A O 1
ATOM 805 N N . SER A 1 104 ? 13.261 -14.726 -25.156 1.00 89.06 104 SER A N 1
ATOM 806 C CA . SER A 1 104 ? 12.294 -13.628 -25.101 1.00 89.06 104 SER A CA 1
ATOM 807 C C . SER A 1 104 ? 12.644 -12.528 -26.113 1.00 89.06 104 SER A C 1
ATOM 809 O O . SER A 1 104 ? 13.826 -12.275 -26.337 1.00 89.06 104 SER A O 1
ATOM 811 N N . PRO A 1 105 ? 11.652 -11.797 -26.664 1.00 85.81 105 PRO A N 1
ATOM 812 C CA . PRO A 1 105 ? 11.913 -10.624 -27.508 1.00 85.81 105 PRO A CA 1
ATOM 813 C C . PRO A 1 105 ? 12.773 -9.545 -26.832 1.00 85.81 105 PRO A C 1
ATOM 815 O O . PRO A 1 105 ? 13.400 -8.745 -27.516 1.00 85.81 105 PRO A O 1
ATOM 818 N N . MET A 1 106 ? 12.797 -9.524 -25.496 1.00 90.00 106 MET A N 1
ATOM 819 C CA . MET A 1 106 ? 13.622 -8.624 -24.691 1.00 90.00 106 MET A CA 1
ATOM 820 C C . MET A 1 106 ? 15.116 -8.979 -24.760 1.00 90.00 106 MET A C 1
ATOM 822 O O . MET A 1 106 ? 15.960 -8.110 -24.569 1.00 90.00 106 MET A O 1
ATOM 826 N N . ASN A 1 107 ? 15.451 -10.241 -25.056 1.00 92.3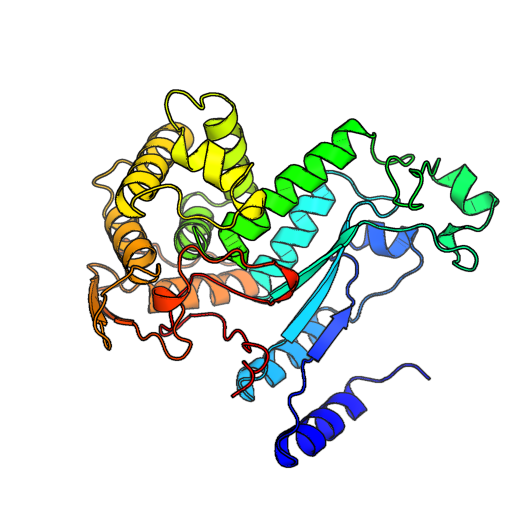8 107 ASN A N 1
ATOM 827 C CA . ASN A 1 107 ? 16.829 -10.715 -25.189 1.00 92.38 107 ASN A CA 1
ATOM 828 C C . ASN A 1 107 ? 17.390 -10.569 -26.618 1.00 92.38 107 ASN A C 1
ATOM 830 O O . ASN A 1 107 ? 18.539 -10.930 -26.864 1.00 92.38 107 ASN A O 1
ATOM 834 N N . GLU A 1 108 ? 16.608 -10.026 -27.557 1.00 93.81 108 GLU A N 1
ATOM 835 C CA . GLU A 1 108 ? 17.107 -9.662 -28.885 1.00 93.81 108 GLU A CA 1
ATOM 836 C C . GLU A 1 108 ? 18.238 -8.624 -28.753 1.00 93.81 108 GLU A C 1
ATOM 838 O O . GLU A 1 108 ? 18.041 -7.613 -28.070 1.00 93.81 108 GLU A O 1
ATOM 843 N N . PRO A 1 109 ? 19.402 -8.811 -29.409 1.00 94.00 109 PRO A N 1
ATOM 844 C CA . PRO A 1 109 ? 20.558 -7.931 -29.229 1.00 94.00 109 PRO A CA 1
ATOM 845 C C . PRO A 1 109 ? 20.244 -6.448 -29.442 1.00 94.00 109 PRO A C 1
ATOM 847 O O . PRO A 1 109 ? 20.648 -5.617 -28.636 1.00 94.00 109 PRO A O 1
ATOM 850 N N . SER A 1 110 ? 19.453 -6.126 -30.470 1.00 94.38 110 SER A N 1
ATOM 851 C CA . SER A 1 110 ? 19.062 -4.743 -30.758 1.00 94.38 110 SER A CA 1
ATOM 852 C C . SER A 1 110 ? 18.181 -4.138 -29.666 1.00 94.38 110 SER A C 1
ATOM 854 O O . SER A 1 110 ? 18.292 -2.953 -29.394 1.00 94.38 110 SER A O 1
ATOM 856 N N . TYR A 1 111 ? 17.308 -4.935 -29.039 1.00 93.94 111 TYR A N 1
ATOM 857 C CA . TYR A 1 111 ? 16.438 -4.458 -27.961 1.00 93.94 111 TYR A CA 1
ATOM 858 C C . TYR A 1 111 ? 17.234 -4.236 -26.671 1.00 93.94 111 TYR A C 1
ATOM 860 O O . TYR A 1 111 ? 17.022 -3.249 -25.973 1.00 93.94 111 TYR A O 1
ATOM 868 N N . ARG A 1 112 ? 18.178 -5.138 -26.369 1.00 94.38 112 ARG A N 1
ATOM 869 C CA . ARG A 1 112 ? 19.082 -4.996 -25.220 1.00 94.38 112 ARG A CA 1
ATOM 870 C C . ARG A 1 112 ? 19.959 -3.757 -25.328 1.00 94.38 112 ARG A C 1
ATOM 872 O O . ARG A 1 112 ? 20.170 -3.097 -24.319 1.00 94.38 112 ARG A O 1
ATOM 879 N N . GLU A 1 113 ? 20.465 -3.476 -26.527 1.00 95.56 113 GLU A N 1
ATOM 880 C CA . GLU A 1 113 ? 21.269 -2.286 -26.808 1.00 95.56 113 GLU A CA 1
ATOM 881 C C . GLU A 1 113 ? 20.419 -1.010 -26.739 1.00 95.56 113 GLU A C 1
ATOM 883 O O . GLU A 1 113 ? 20.802 -0.077 -26.047 1.00 95.56 113 GLU A O 1
ATOM 888 N N . GLU A 1 114 ? 19.239 -0.995 -27.372 1.00 94.75 114 GLU A N 1
ATOM 889 C CA . GLU A 1 114 ? 18.309 0.148 -27.361 1.00 94.75 114 GLU A CA 1
ATOM 890 C C . GLU A 1 114 ? 17.924 0.588 -25.942 1.00 94.75 114 GLU A C 1
ATOM 892 O O . GLU A 1 114 ? 17.847 1.782 -25.667 1.00 94.75 114 GLU A O 1
ATOM 897 N N . TRP A 1 115 ? 17.691 -0.375 -25.048 1.00 95.75 115 TRP A N 1
ATOM 898 C CA . TRP A 1 115 ? 17.246 -0.124 -23.676 1.00 95.75 115 TRP A CA 1
ATOM 899 C C . TRP A 1 115 ? 18.347 -0.293 -22.631 1.00 95.75 115 TRP A C 1
ATOM 901 O O . TRP A 1 115 ? 18.034 -0.340 -21.444 1.00 95.75 115 TRP A O 1
ATOM 911 N N . GLU A 1 116 ? 19.609 -0.400 -23.052 1.00 97.25 116 GLU A N 1
ATOM 912 C CA . GLU A 1 116 ? 20.786 -0.503 -22.176 1.00 97.25 116 GLU A CA 1
ATOM 913 C C . GLU A 1 116 ? 20.602 -1.515 -21.024 1.00 97.25 116 GLU A C 1
ATOM 915 O O . GLU A 1 116 ? 20.872 -1.231 -19.858 1.00 97.25 116 GLU A O 1
ATOM 920 N N . ILE A 1 117 ? 20.076 -2.704 -21.341 1.00 96.69 117 ILE A N 1
ATOM 921 C CA . ILE A 1 117 ? 19.647 -3.681 -20.330 1.00 96.69 117 ILE A CA 1
ATOM 922 C C . ILE A 1 117 ? 20.854 -4.320 -19.636 1.00 96.69 117 ILE A C 1
ATOM 924 O O . ILE A 1 117 ? 21.641 -5.035 -20.268 1.00 96.69 117 ILE A O 1
ATOM 928 N N . VAL A 1 118 ? 20.917 -4.163 -18.313 1.00 97.44 118 VAL A N 1
ATOM 929 C CA . VAL A 1 118 ? 21.890 -4.819 -17.431 1.00 97.44 118 VAL A CA 1
ATOM 930 C C . VAL A 1 118 ? 21.162 -5.759 -16.475 1.00 97.44 118 VAL A C 1
ATOM 932 O O . VAL A 1 118 ? 20.120 -5.410 -15.916 1.00 97.44 118 VAL A O 1
ATOM 935 N N . THR A 1 119 ? 21.717 -6.955 -16.279 1.00 97.25 119 THR A N 1
ATOM 936 C CA . THR A 1 119 ? 21.156 -7.982 -15.395 1.00 97.25 119 THR A CA 1
ATOM 937 C C . THR A 1 119 ? 22.162 -8.455 -14.353 1.00 97.25 119 THR A C 1
ATOM 939 O O . THR A 1 119 ? 23.370 -8.325 -14.563 1.00 97.25 119 THR A O 1
ATOM 942 N N . ASP A 1 120 ? 21.667 -9.043 -13.267 1.00 96.06 120 ASP A N 1
ATOM 943 C CA . ASP A 1 120 ? 22.475 -9.783 -12.294 1.00 96.06 120 ASP A CA 1
ATOM 944 C C . ASP A 1 120 ? 22.751 -11.241 -12.733 1.00 96.06 120 ASP A C 1
ATOM 946 O O . ASP A 1 120 ? 22.540 -11.616 -13.895 1.00 96.06 120 ASP A O 1
ATOM 950 N N . GLU A 1 121 ? 23.271 -12.053 -11.806 1.00 95.31 121 GLU A N 1
ATOM 951 C CA . GLU A 1 121 ? 23.606 -13.467 -12.021 1.00 95.31 121 GLU A CA 1
ATOM 952 C C . GLU A 1 121 ? 22.386 -14.373 -12.248 1.00 95.31 121 GLU A C 1
ATOM 954 O O . GLU A 1 121 ? 22.494 -15.363 -12.976 1.00 95.31 121 GLU A O 1
ATOM 959 N N . ASP A 1 122 ? 21.221 -13.988 -11.723 1.00 94.69 122 ASP A N 1
ATOM 960 C CA . ASP A 1 122 ? 19.940 -14.680 -11.895 1.00 94.69 122 ASP A CA 1
ATOM 961 C C . ASP A 1 122 ? 19.147 -14.148 -13.103 1.00 94.69 122 ASP A C 1
ATOM 963 O O . ASP A 1 122 ? 17.978 -14.487 -13.313 1.00 94.69 122 ASP A O 1
ATOM 967 N N . ALA A 1 123 ? 19.795 -13.326 -13.935 1.00 95.69 123 ALA A N 1
ATOM 968 C CA . ALA A 1 123 ? 19.219 -12.651 -15.091 1.00 95.69 123 ALA A CA 1
ATOM 969 C C . ALA A 1 123 ? 18.070 -11.683 -14.749 1.00 95.69 123 ALA A C 1
ATOM 971 O O . ALA A 1 123 ? 17.289 -11.327 -15.636 1.00 95.69 123 ALA A O 1
ATOM 972 N N . VAL A 1 124 ? 17.964 -11.217 -13.503 1.00 96.56 124 VAL A N 1
ATOM 973 C CA . VAL A 1 124 ? 17.033 -10.152 -13.113 1.00 96.56 124 VAL A CA 1
ATOM 974 C C . VAL A 1 124 ? 17.564 -8.819 -13.630 1.00 96.56 124 VAL A C 1
ATOM 976 O O . VAL A 1 124 ? 18.757 -8.539 -13.542 1.00 96.56 124 VAL A O 1
ATOM 979 N N . LEU A 1 125 ? 16.691 -7.984 -14.195 1.00 97.12 125 LEU A N 1
ATOM 980 C CA . LEU A 1 125 ? 17.067 -6.657 -14.679 1.00 97.12 125 LEU A CA 1
ATOM 981 C C . LEU A 1 125 ? 17.361 -5.722 -13.502 1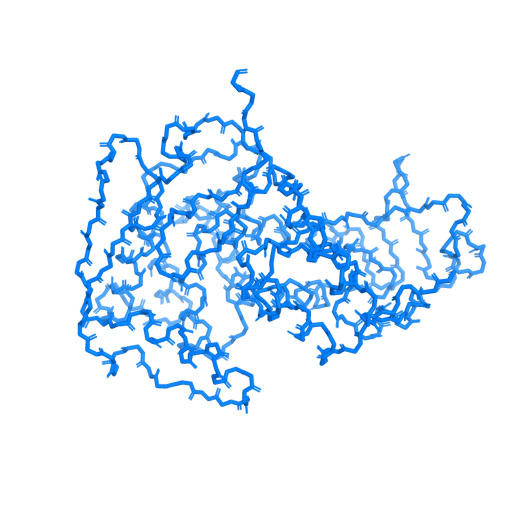.00 97.12 125 LEU A C 1
ATOM 983 O O . LEU A 1 125 ? 16.462 -5.387 -12.727 1.00 97.12 125 LEU A O 1
ATOM 987 N N . ILE A 1 126 ? 18.605 -5.248 -13.425 1.00 97.44 126 ILE A N 1
ATOM 988 C CA . ILE A 1 126 ? 19.065 -4.334 -12.373 1.00 97.44 126 ILE A CA 1
ATOM 989 C C . ILE A 1 126 ? 19.147 -2.882 -12.842 1.00 97.44 126 ILE A C 1
ATOM 991 O O . ILE A 1 126 ? 18.986 -1.983 -12.029 1.00 97.44 126 ILE A O 1
ATOM 995 N N . SER A 1 127 ? 19.328 -2.627 -14.139 1.00 97.81 127 SER A N 1
ATOM 996 C CA . SER A 1 127 ? 19.226 -1.282 -14.718 1.00 97.81 127 SER A CA 1
ATOM 997 C C . SER A 1 127 ? 18.840 -1.337 -16.194 1.00 97.81 127 SER A C 1
ATOM 999 O O . SER A 1 127 ? 19.061 -2.343 -16.876 1.00 97.81 127 SER A O 1
ATOM 1001 N N . THR A 1 128 ? 18.278 -0.239 -16.689 1.00 97.38 128 THR A N 1
ATOM 1002 C CA . THR A 1 128 ? 17.980 -0.011 -18.110 1.00 97.38 128 THR A CA 1
ATOM 1003 C C . THR A 1 128 ? 18.214 1.462 -18.449 1.00 97.38 128 THR A C 1
ATOM 1005 O O . THR A 1 128 ? 18.482 2.273 -17.566 1.00 97.38 128 THR A O 1
ATOM 1008 N N . ALA A 1 129 ? 18.017 1.850 -19.705 1.00 97.00 129 ALA A N 1
ATOM 1009 C CA . ALA A 1 129 ? 18.042 3.248 -20.127 1.00 97.00 129 ALA A CA 1
ATOM 1010 C C . ALA A 1 129 ? 17.027 4.142 -19.375 1.00 97.00 129 ALA A C 1
ATOM 1012 O O . ALA A 1 129 ? 17.172 5.363 -19.383 1.00 97.00 129 ALA A O 1
ATOM 1013 N N . SER A 1 130 ? 15.990 3.571 -18.741 1.00 97.00 130 SER A N 1
ATOM 1014 C CA . SER A 1 130 ? 14.965 4.332 -18.009 1.00 97.00 130 SER A CA 1
ATOM 1015 C C . SER A 1 130 ? 15.143 4.356 -16.489 1.00 97.00 130 SER A C 1
ATOM 1017 O O . SER A 1 130 ? 14.448 5.127 -15.830 1.00 97.00 130 SER A O 1
ATOM 1019 N N . TYR A 1 131 ? 16.038 3.540 -15.921 1.00 98.06 131 TYR A N 1
ATOM 1020 C CA . TYR A 1 131 ? 16.281 3.507 -14.476 1.00 98.06 131 TYR A CA 1
ATOM 1021 C C . TYR A 1 131 ? 17.669 2.956 -14.127 1.00 98.06 131 TYR A C 1
ATOM 1023 O O . TYR A 1 131 ? 18.164 2.008 -14.743 1.00 98.06 131 TYR A O 1
ATOM 1031 N N . SER A 1 132 ? 18.281 3.532 -13.096 1.00 98.44 132 SER A N 1
ATOM 1032 C CA . SER A 1 132 ? 19.559 3.080 -12.542 1.00 98.44 132 SER A CA 1
ATOM 1033 C C . SER A 1 132 ? 19.397 1.888 -11.588 1.00 98.44 132 SER A C 1
ATOM 1035 O O . SER A 1 132 ? 18.288 1.542 -11.185 1.00 98.44 132 SER A O 1
ATOM 1037 N N . SER A 1 133 ? 20.508 1.276 -11.169 1.00 97.62 133 SER A N 1
ATOM 1038 C CA . SER A 1 133 ? 20.477 0.249 -10.117 1.00 97.62 133 SER A CA 1
ATOM 1039 C C . SER A 1 133 ? 19.970 0.784 -8.775 1.00 97.62 133 SER A C 1
ATOM 1041 O O . SER A 1 133 ? 19.284 0.066 -8.059 1.00 97.62 133 SER A O 1
ATOM 1043 N N . GLU A 1 134 ? 20.244 2.052 -8.455 1.00 98.06 134 GLU A N 1
ATOM 1044 C CA . GLU A 1 134 ? 19.719 2.707 -7.249 1.00 98.06 134 GLU A CA 1
ATOM 1045 C C . GLU A 1 134 ? 18.199 2.896 -7.339 1.00 98.06 134 GLU A C 1
ATOM 1047 O O . GLU A 1 134 ? 17.478 2.571 -6.396 1.00 98.06 134 GLU A O 1
ATOM 1052 N N . ASP A 1 135 ? 17.691 3.322 -8.501 1.00 98.19 135 ASP A N 1
ATOM 1053 C CA . ASP A 1 135 ? 16.245 3.391 -8.738 1.00 98.19 135 ASP A CA 1
ATOM 1054 C C . ASP A 1 135 ? 15.603 2.007 -8.617 1.00 98.19 135 ASP A C 1
ATOM 1056 O O . ASP A 1 135 ? 14.508 1.879 -8.078 1.00 98.19 135 ASP A O 1
ATOM 1060 N N . ARG A 1 136 ? 16.269 0.953 -9.107 1.00 97.75 136 ARG A N 1
ATOM 1061 C CA . ARG A 1 136 ? 15.769 -0.421 -9.006 1.00 97.75 136 ARG A CA 1
ATOM 1062 C C . ARG A 1 136 ? 15.635 -0.868 -7.552 1.00 97.75 136 ARG A C 1
ATOM 1064 O O . ARG A 1 136 ? 14.602 -1.449 -7.222 1.00 97.75 136 ARG A O 1
ATOM 1071 N N . GLU A 1 137 ? 16.628 -0.596 -6.709 1.00 97.19 137 GLU A N 1
ATOM 1072 C CA . GLU A 1 137 ? 16.549 -0.872 -5.269 1.00 97.19 137 GLU A CA 1
ATOM 1073 C C . GLU A 1 137 ? 15.417 -0.078 -4.609 1.00 97.19 137 GLU A C 1
ATOM 1075 O O . GLU A 1 137 ? 14.688 -0.600 -3.768 1.00 97.19 137 GLU A O 1
ATOM 1080 N N . GLU A 1 138 ? 15.228 1.181 -5.003 1.00 97.88 138 GLU A N 1
ATOM 1081 C CA . GLU A 1 138 ? 14.146 2.004 -4.470 1.00 97.88 138 GLU A CA 1
ATOM 1082 C C . GLU A 1 138 ? 12.763 1.495 -4.909 1.00 97.88 138 GLU A C 1
ATOM 1084 O O . GLU A 1 138 ? 11.829 1.493 -4.107 1.00 97.88 138 GLU A O 1
ATOM 1089 N N . MET A 1 139 ? 12.625 0.970 -6.134 1.00 98.06 139 MET A N 1
ATOM 1090 C CA . MET A 1 139 ? 11.406 0.271 -6.559 1.00 98.06 139 MET A CA 1
ATOM 1091 C C . MET A 1 139 ? 11.095 -0.930 -5.659 1.00 98.06 139 MET A C 1
ATOM 1093 O O . MET A 1 139 ? 9.928 -1.117 -5.320 1.00 98.06 139 MET A O 1
ATOM 1097 N N . ASP A 1 140 ? 12.103 -1.714 -5.251 1.00 96.56 140 ASP A N 1
ATOM 1098 C CA . ASP A 1 140 ? 11.900 -2.831 -4.315 1.00 96.56 140 ASP A CA 1
ATOM 1099 C C . ASP A 1 140 ? 11.402 -2.333 -2.956 1.00 96.56 140 ASP A C 1
ATOM 1101 O O . ASP A 1 140 ? 10.399 -2.833 -2.456 1.00 96.56 140 ASP A O 1
ATOM 1105 N N . ARG A 1 141 ? 12.001 -1.268 -2.404 1.00 97.38 141 ARG A N 1
ATOM 1106 C CA . ARG A 1 141 ? 11.550 -0.679 -1.127 1.00 97.38 141 ARG A CA 1
ATOM 1107 C C . ARG A 1 141 ? 10.101 -0.186 -1.191 1.00 97.38 141 ARG A C 1
ATOM 1109 O O . ARG A 1 141 ? 9.347 -0.351 -0.231 1.00 97.38 141 ARG A O 1
ATOM 1116 N N . ILE A 1 142 ? 9.692 0.403 -2.317 1.00 97.69 142 ILE A N 1
ATOM 1117 C CA . ILE A 1 142 ? 8.301 0.822 -2.538 1.00 97.69 142 ILE A CA 1
ATOM 1118 C C . ILE A 1 142 ? 7.380 -0.408 -2.563 1.00 97.69 142 ILE A C 1
ATOM 1120 O O . ILE A 1 142 ? 6.350 -0.407 -1.885 1.00 97.69 142 ILE A O 1
ATOM 1124 N N . VAL A 1 143 ? 7.747 -1.465 -3.294 1.00 96.88 143 VAL A N 1
ATOM 1125 C CA . VAL A 1 143 ? 6.981 -2.723 -3.375 1.00 96.88 143 VAL A CA 1
ATOM 1126 C C . VAL A 1 143 ? 6.859 -3.401 -2.009 1.00 96.88 143 VAL A C 1
ATOM 1128 O O . VAL A 1 143 ? 5.768 -3.844 -1.646 1.00 96.88 143 VAL A O 1
ATOM 1131 N N . ASP A 1 144 ? 7.927 -3.422 -1.215 1.00 95.88 144 ASP A N 1
ATOM 1132 C CA . ASP A 1 144 ? 7.913 -4.010 0.124 1.00 95.88 144 ASP A CA 1
ATOM 1133 C C . ASP A 1 144 ? 6.960 -3.253 1.056 1.00 95.88 144 ASP A C 1
ATOM 1135 O O . ASP A 1 144 ? 6.102 -3.842 1.724 1.00 95.88 144 ASP A O 1
ATOM 1139 N N . SER A 1 145 ? 7.039 -1.921 1.041 1.00 97.19 145 SER A N 1
ATOM 1140 C CA . SER A 1 145 ? 6.132 -1.075 1.818 1.00 97.19 145 SER A CA 1
ATOM 1141 C C . SER A 1 145 ? 4.672 -1.251 1.387 1.00 97.19 145 SER A C 1
ATOM 1143 O O . SER A 1 145 ? 3.775 -1.313 2.231 1.00 97.19 145 SER A O 1
ATOM 1145 N N . PHE A 1 146 ? 4.429 -1.418 0.082 1.00 96.94 146 PHE A N 1
ATOM 1146 C CA . PHE A 1 146 ? 3.118 -1.728 -0.473 1.00 96.94 146 PHE A CA 1
ATOM 1147 C C . PHE A 1 146 ? 2.608 -3.084 0.013 1.00 96.94 146 PHE A C 1
ATOM 1149 O O . PHE A 1 146 ? 1.452 -3.195 0.419 1.00 96.94 146 PHE A O 1
ATOM 1156 N N . HIS A 1 147 ? 3.440 -4.124 0.018 1.00 94.88 147 HIS A N 1
ATOM 1157 C CA . HIS A 1 147 ? 3.024 -5.425 0.522 1.00 94.88 147 HIS A CA 1
ATOM 1158 C C . HIS A 1 147 ? 2.675 -5.363 2.011 1.00 94.88 147 HIS A C 1
ATOM 1160 O O . HIS A 1 147 ? 1.618 -5.863 2.390 1.00 94.88 147 HIS A O 1
ATOM 1166 N N . ALA A 1 148 ? 3.479 -4.698 2.841 1.00 95.38 148 ALA A N 1
ATOM 1167 C CA . ALA A 1 148 ? 3.159 -4.520 4.256 1.00 95.38 148 ALA A CA 1
ATOM 1168 C C . ALA A 1 148 ? 1.837 -3.748 4.458 1.00 95.38 148 ALA A C 1
ATOM 1170 O O . ALA A 1 148 ? 0.937 -4.206 5.163 1.00 95.38 148 ALA A O 1
ATOM 1171 N N . ALA A 1 149 ? 1.689 -2.593 3.809 1.00 96.19 149 ALA A N 1
ATOM 1172 C CA . ALA A 1 149 ? 0.551 -1.702 4.009 1.00 96.19 149 ALA A CA 1
ATOM 1173 C C . ALA A 1 149 ? -0.749 -2.215 3.370 1.00 96.19 149 ALA A C 1
ATOM 1175 O O . ALA A 1 149 ? -1.795 -2.239 4.026 1.00 96.19 149 ALA A O 1
ATOM 1176 N N . GLU A 1 150 ? -0.681 -2.616 2.099 1.00 93.12 150 GLU A N 1
ATOM 1177 C CA . GLU A 1 150 ? -1.818 -3.084 1.315 1.00 93.12 150 GLU A CA 1
ATOM 1178 C C . GLU A 1 150 ? -1.979 -4.589 1.440 1.00 93.12 150 GLU A C 1
ATOM 1180 O O . GLU A 1 150 ? -3.015 -5.022 1.914 1.00 93.12 150 GLU A O 1
ATOM 1185 N N . THR A 1 151 ? -1.009 -5.409 1.022 1.00 90.56 151 THR A N 1
ATOM 1186 C CA . THR A 1 151 ? -1.220 -6.872 0.890 1.00 90.56 151 THR A CA 1
ATOM 1187 C C . THR A 1 151 ? -1.504 -7.539 2.235 1.00 90.56 151 THR A C 1
ATOM 1189 O O . THR A 1 151 ? -2.503 -8.241 2.356 1.00 90.56 151 THR A O 1
ATOM 1192 N N . PHE A 1 152 ? -0.704 -7.238 3.260 1.00 91.75 152 PHE A N 1
ATOM 1193 C CA . PHE A 1 152 ? -0.951 -7.678 4.635 1.00 91.75 152 PHE A CA 1
ATOM 1194 C C . PHE A 1 152 ? -2.039 -6.862 5.343 1.00 91.75 152 PHE A C 1
ATOM 1196 O O . PHE A 1 152 ? -2.489 -7.251 6.416 1.00 91.75 152 PHE A O 1
ATOM 1203 N N . GLY A 1 153 ? -2.486 -5.751 4.754 1.00 93.12 153 GLY A N 1
ATOM 1204 C CA . GLY A 1 153 ? -3.600 -4.954 5.260 1.00 93.12 153 GLY A CA 1
ATOM 1205 C C . GLY A 1 153 ? -3.268 -4.079 6.469 1.00 93.12 153 GLY A C 1
ATOM 1206 O O . GLY A 1 153 ? -4.192 -3.596 7.124 1.00 93.12 153 GLY A O 1
ATOM 1207 N N . LEU A 1 154 ? -1.984 -3.844 6.770 1.00 96.12 154 LEU A N 1
ATOM 1208 C CA . LEU A 1 154 ? -1.572 -3.116 7.975 1.00 96.12 154 LEU A CA 1
ATOM 1209 C C . LEU A 1 154 ? -2.020 -1.649 7.993 1.00 96.12 154 LEU A C 1
ATOM 1211 O O . LEU A 1 154 ? -2.217 -1.095 9.071 1.00 96.12 154 LEU A O 1
ATOM 1215 N N . LEU A 1 155 ? -2.203 -1.033 6.820 1.00 97.69 155 LEU A N 1
ATOM 1216 C CA . LEU A 1 155 ? -2.639 0.364 6.684 1.00 97.69 155 LEU A CA 1
ATOM 1217 C C . LEU A 1 155 ? -3.758 0.557 5.655 1.00 97.69 155 LEU A C 1
ATOM 1219 O O . LEU A 1 155 ? -4.082 1.695 5.317 1.00 97.69 155 LEU A O 1
ATOM 1223 N N . ARG A 1 156 ? -4.338 -0.524 5.122 1.00 95.38 156 ARG A N 1
ATOM 1224 C CA . ARG A 1 156 ? -5.259 -0.471 3.977 1.00 95.38 156 ARG A CA 1
ATOM 1225 C C . ARG A 1 156 ? -6.380 0.549 4.176 1.00 95.38 156 ARG A C 1
ATOM 1227 O O . ARG A 1 156 ? -6.592 1.394 3.309 1.00 95.38 156 ARG A O 1
ATOM 1234 N N . GLN A 1 157 ? -7.051 0.525 5.329 1.00 96.19 157 GLN A N 1
ATOM 1235 C CA . GLN A 1 157 ? -8.201 1.403 5.568 1.00 96.19 157 GLN A CA 1
ATOM 1236 C C . GLN A 1 157 ? -7.771 2.843 5.806 1.00 96.19 157 GLN A C 1
ATOM 1238 O O . GLN A 1 157 ? -8.372 3.767 5.256 1.00 96.19 157 GLN A O 1
ATOM 1243 N N . VAL A 1 158 ? -6.677 3.023 6.545 1.00 98.25 158 VAL A N 1
ATOM 1244 C CA . VAL A 1 158 ? -6.068 4.337 6.764 1.00 98.25 158 VAL A CA 1
ATOM 1245 C C . VAL A 1 158 ? -5.697 4.988 5.434 1.00 98.25 158 VAL A C 1
ATOM 1247 O O . VAL A 1 158 ? -6.048 6.141 5.221 1.00 98.25 158 VAL A O 1
ATOM 1250 N N . LEU A 1 159 ? -5.066 4.258 4.510 1.00 98.31 159 LEU A N 1
ATOM 1251 C CA . LEU A 1 159 ? -4.651 4.799 3.213 1.00 98.31 159 LEU A CA 1
ATOM 1252 C C . LEU A 1 159 ? -5.838 5.192 2.329 1.00 98.31 159 LEU A C 1
ATOM 1254 O O . LEU A 1 159 ? -5.787 6.244 1.694 1.00 98.31 159 LEU A O 1
ATOM 1258 N N . ARG A 1 160 ? -6.915 4.391 2.297 1.00 96.56 160 ARG A N 1
ATOM 1259 C CA . ARG A 1 160 ? -8.121 4.730 1.515 1.00 96.56 160 ARG A CA 1
ATOM 1260 C C . ARG A 1 160 ? -8.794 5.997 2.013 1.00 96.56 160 ARG A C 1
ATOM 1262 O O . ARG A 1 160 ? -9.180 6.837 1.203 1.00 96.56 160 ARG A O 1
ATOM 1269 N N . TRP A 1 161 ? -8.918 6.143 3.328 1.00 98.31 161 TRP A N 1
ATOM 1270 C CA . TRP A 1 161 ? -9.452 7.366 3.915 1.00 98.31 161 TRP A CA 1
ATOM 1271 C C . TRP A 1 161 ? -8.512 8.554 3.710 1.00 98.31 161 TRP A C 1
ATOM 1273 O O . TRP A 1 161 ? -8.958 9.603 3.250 1.00 98.31 161 TRP A O 1
ATOM 1283 N N . LEU A 1 162 ? -7.219 8.385 3.992 1.00 98.50 162 LEU A N 1
ATOM 1284 C CA . LEU A 1 162 ? -6.236 9.460 3.925 1.00 98.50 162 LEU A CA 1
ATOM 1285 C C . LEU A 1 162 ? -6.160 10.063 2.522 1.00 98.50 162 LEU A C 1
ATOM 1287 O O . LEU A 1 162 ? -6.207 11.280 2.388 1.00 98.50 162 LEU A O 1
ATOM 1291 N N . ALA A 1 163 ? -6.116 9.225 1.484 1.00 97.19 163 ALA A N 1
ATOM 1292 C CA . ALA A 1 163 ? -6.091 9.678 0.096 1.00 97.19 163 ALA A CA 1
ATOM 1293 C C . ALA A 1 163 ? -7.266 10.587 -0.266 1.00 97.19 163 ALA A C 1
ATOM 1295 O O . ALA A 1 163 ? -7.069 11.613 -0.907 1.00 97.19 163 ALA A O 1
ATOM 1296 N N . VAL A 1 164 ? -8.475 10.254 0.193 1.00 97.31 164 VAL A N 1
ATOM 1297 C CA . VAL A 1 164 ? -9.646 11.126 0.032 1.00 97.31 164 VAL A CA 1
ATOM 1298 C C . VAL A 1 164 ? -9.492 12.392 0.875 1.00 97.31 164 VAL A C 1
ATOM 1300 O O . VAL A 1 164 ? -9.741 13.495 0.398 1.00 97.31 164 VAL A O 1
ATOM 1303 N N . ARG A 1 165 ? -9.072 12.246 2.136 1.00 97.56 165 ARG A N 1
ATOM 1304 C CA . ARG A 1 165 ? -8.992 13.337 3.113 1.00 97.56 165 ARG A CA 1
ATOM 1305 C C . ARG A 1 165 ? -8.046 14.457 2.685 1.00 97.56 165 ARG A C 1
ATOM 1307 O O . ARG A 1 165 ? -8.334 15.619 2.977 1.00 97.56 165 ARG A O 1
ATOM 1314 N N . VAL A 1 166 ? -6.933 14.106 2.040 1.00 96.81 166 VAL A N 1
ATOM 1315 C CA . VAL A 1 166 ? -5.874 15.049 1.638 1.00 96.81 166 VAL A CA 1
ATOM 1316 C C . VAL A 1 166 ? -5.706 15.168 0.119 1.00 96.81 166 VAL A C 1
ATOM 1318 O O . VAL A 1 166 ? -4.789 15.848 -0.328 1.00 96.81 166 VAL A O 1
ATOM 1321 N N . ASP A 1 167 ? -6.609 14.556 -0.654 1.00 95.50 167 ASP A N 1
ATOM 1322 C CA . ASP A 1 167 ? -6.678 14.596 -2.124 1.00 95.50 167 ASP A CA 1
ATOM 1323 C C . ASP A 1 167 ? -5.376 14.164 -2.828 1.00 95.50 167 ASP A C 1
ATOM 1325 O O . ASP A 1 167 ? -4.783 14.888 -3.630 1.00 95.50 167 ASP A O 1
ATOM 1329 N N . VAL A 1 168 ? -4.909 12.958 -2.501 1.00 95.88 168 VAL A N 1
ATOM 1330 C CA . VAL A 1 168 ? -3.715 12.328 -3.092 1.00 95.88 168 VAL A CA 1
ATOM 1331 C C . VAL A 1 168 ? -3.995 10.874 -3.466 1.00 95.88 168 VAL A C 1
ATOM 1333 O O . VAL A 1 168 ? -4.977 10.286 -3.022 1.00 95.88 168 VAL A O 1
ATOM 1336 N N . ARG A 1 169 ? -3.112 10.251 -4.254 1.00 96.50 169 ARG A N 1
ATOM 1337 C CA . ARG A 1 169 ? -3.166 8.799 -4.495 1.00 96.50 169 ARG A CA 1
ATOM 1338 C C . ARG A 1 169 ? -2.728 8.043 -3.244 1.00 96.50 169 ARG A C 1
ATOM 1340 O O . ARG A 1 169 ? -1.808 8.477 -2.550 1.00 96.50 169 ARG A O 1
ATOM 1347 N N . GLU A 1 170 ? -3.312 6.879 -2.983 1.00 97.69 170 GLU A N 1
ATOM 1348 C CA . GLU A 1 170 ? -2.948 6.061 -1.820 1.00 97.69 170 GLU A CA 1
ATOM 1349 C C . GLU A 1 170 ? -1.478 5.662 -1.806 1.00 97.69 170 GLU A C 1
ATOM 1351 O O . GLU A 1 170 ? -0.849 5.700 -0.749 1.00 97.69 170 GLU A O 1
ATOM 1356 N N . ILE A 1 171 ? -0.919 5.323 -2.971 1.00 98.00 171 ILE A N 1
ATOM 1357 C CA . ILE A 1 171 ? 0.501 4.981 -3.074 1.00 98.00 171 ILE A CA 1
ATOM 1358 C C . ILE A 1 171 ? 1.412 6.168 -2.737 1.00 98.00 171 ILE A C 1
ATOM 1360 O O . ILE A 1 171 ? 2.482 5.979 -2.168 1.00 98.00 171 ILE A O 1
ATOM 1364 N N . ASP A 1 172 ? 0.991 7.395 -3.057 1.00 98.31 172 ASP A N 1
ATOM 1365 C CA . ASP A 1 172 ? 1.778 8.594 -2.771 1.00 98.31 172 ASP A CA 1
ATOM 1366 C C . ASP A 1 172 ? 1.683 8.955 -1.284 1.00 98.31 172 ASP A C 1
ATOM 1368 O O . ASP A 1 172 ? 2.675 9.376 -0.693 1.00 98.31 172 ASP A O 1
ATOM 1372 N N . ALA A 1 173 ? 0.522 8.726 -0.659 1.00 98.38 173 ALA A N 1
ATOM 1373 C CA . ALA A 1 173 ? 0.358 8.872 0.785 1.00 98.38 173 ALA A CA 1
ATOM 1374 C C . ALA A 1 173 ? 1.213 7.848 1.551 1.00 98.38 173 ALA A C 1
ATOM 1376 O O . ALA A 1 173 ? 1.912 8.208 2.498 1.00 98.38 173 ALA A O 1
ATOM 1377 N N . LEU A 1 174 ? 1.205 6.584 1.111 1.00 98.69 174 LEU A N 1
ATOM 1378 C CA . LEU A 1 174 ? 2.059 5.531 1.662 1.00 98.69 174 LEU A CA 1
ATOM 1379 C C . LEU A 1 174 ? 3.542 5.890 1.535 1.00 98.69 174 LEU A C 1
ATOM 1381 O O . LEU A 1 174 ? 4.297 5.751 2.495 1.00 98.69 174 LEU A O 1
ATOM 1385 N N . GLU A 1 175 ? 3.950 6.384 0.370 1.00 98.38 175 GLU A N 1
ATOM 1386 C CA . GLU A 1 175 ? 5.335 6.761 0.127 1.00 98.38 175 GLU A CA 1
ATOM 1387 C C . GLU A 1 175 ? 5.776 7.947 0.996 1.00 98.38 175 GLU A C 1
ATOM 1389 O O . GLU A 1 175 ? 6.874 7.927 1.550 1.00 98.38 175 GLU A O 1
ATOM 1394 N N . ALA A 1 176 ? 4.912 8.948 1.191 1.00 98.25 176 ALA A N 1
ATOM 1395 C CA . ALA A 1 176 ? 5.180 10.050 2.114 1.00 98.25 176 ALA A CA 1
ATOM 1396 C C . ALA A 1 176 ? 5.371 9.549 3.559 1.00 98.25 176 ALA A C 1
ATOM 1398 O O . ALA A 1 176 ? 6.355 9.905 4.212 1.00 98.25 176 ALA A O 1
ATOM 1399 N N . LEU A 1 177 ? 4.490 8.655 4.029 1.00 98.44 177 LEU A N 1
ATOM 1400 C CA . LEU A 1 177 ? 4.615 8.016 5.344 1.00 98.44 177 LEU A CA 1
ATOM 1401 C C . LEU A 1 177 ? 5.932 7.236 5.477 1.00 98.44 177 LEU A C 1
ATOM 1403 O O . LEU A 1 177 ? 6.620 7.364 6.493 1.00 98.44 177 LEU A O 1
ATOM 1407 N N . ARG A 1 178 ? 6.305 6.453 4.455 1.00 98.25 178 ARG A N 1
ATOM 1408 C CA . ARG A 1 178 ? 7.544 5.662 4.439 1.00 98.25 178 ARG A CA 1
ATOM 1409 C C . ARG A 1 178 ? 8.773 6.553 4.510 1.00 98.25 178 ARG A C 1
ATOM 1411 O O . ARG A 1 178 ? 9.609 6.353 5.389 1.00 98.25 178 ARG A O 1
ATOM 1418 N N . LEU A 1 179 ? 8.880 7.538 3.621 1.00 98.00 179 LEU A N 1
ATOM 1419 C CA . LEU A 1 179 ? 10.030 8.441 3.571 1.00 98.00 179 LEU A CA 1
ATOM 1420 C C . LEU A 1 179 ? 10.195 9.206 4.888 1.00 98.00 179 LEU A C 1
ATOM 1422 O O . LEU A 1 179 ? 11.318 9.350 5.374 1.00 98.00 179 LEU A O 1
ATOM 1426 N N . ARG A 1 180 ? 9.091 9.634 5.514 1.00 98.12 180 ARG A N 1
ATOM 1427 C CA . ARG A 1 180 ? 9.135 10.289 6.823 1.00 98.12 180 ARG A CA 1
ATOM 1428 C C . ARG A 1 180 ? 9.596 9.349 7.934 1.00 98.12 180 ARG A C 1
ATOM 1430 O O . ARG A 1 180 ? 10.482 9.717 8.704 1.00 98.12 180 ARG A O 1
ATOM 1437 N N . ALA A 1 181 ? 9.021 8.151 8.017 1.00 97.94 181 ALA A N 1
ATOM 1438 C CA . ALA A 1 181 ? 9.368 7.184 9.055 1.00 97.94 181 ALA A CA 1
ATOM 1439 C C . ALA A 1 181 ? 10.832 6.724 8.945 1.00 97.94 181 ALA A C 1
ATOM 1441 O O . ALA A 1 181 ? 11.539 6.658 9.946 1.00 97.94 181 ALA A O 1
ATOM 1442 N N . VAL A 1 182 ? 11.311 6.477 7.722 1.00 96.56 182 VAL A N 1
ATOM 1443 C CA . VAL A 1 182 ? 12.703 6.082 7.445 1.00 96.56 182 VAL A CA 1
ATOM 1444 C C . VAL A 1 182 ? 13.683 7.240 7.637 1.00 96.56 182 VAL A C 1
ATOM 1446 O O . VAL A 1 182 ? 14.826 7.014 8.029 1.00 96.56 182 VAL A O 1
ATOM 1449 N N . GLY A 1 183 ? 13.252 8.479 7.391 1.00 97.69 183 GLY A N 1
ATOM 1450 C CA . GLY A 1 183 ? 14.055 9.676 7.641 1.00 97.69 183 GLY A CA 1
ATOM 1451 C C . GLY A 1 183 ? 14.259 9.992 9.127 1.00 97.69 183 GLY A C 1
ATOM 1452 O O . GLY A 1 183 ? 15.233 10.660 9.473 1.00 97.69 183 GLY A O 1
ATOM 1453 N N . ASP A 1 184 ? 13.378 9.503 10.006 1.00 97.50 184 ASP A N 1
ATOM 1454 C CA . ASP A 1 184 ? 13.467 9.683 11.460 1.00 97.50 184 ASP A CA 1
ATOM 1455 C C . ASP A 1 184 ? 13.035 8.418 12.240 1.00 97.50 184 ASP A C 1
ATOM 1457 O O . ASP A 1 184 ? 12.033 8.416 12.967 1.00 97.50 184 ASP A O 1
ATOM 1461 N N . PRO A 1 185 ? 13.801 7.316 12.134 1.00 96.81 185 PRO A N 1
ATOM 1462 C CA . PRO A 1 185 ? 13.440 6.042 12.753 1.00 96.81 185 PRO A CA 1
ATOM 1463 C C . PRO A 1 185 ? 13.553 6.080 14.283 1.00 96.81 185 PRO A C 1
ATOM 1465 O O . PRO A 1 185 ? 13.054 5.186 14.957 1.00 96.81 185 PRO A O 1
ATOM 1468 N N . GLY A 1 186 ? 14.200 7.103 14.857 1.00 96.88 186 GLY A N 1
ATOM 1469 C CA . GLY A 1 186 ? 14.219 7.316 16.305 1.00 96.88 186 GLY A CA 1
ATOM 1470 C C . GLY A 1 186 ? 12.853 7.748 16.840 1.00 96.88 186 GLY A C 1
ATOM 1471 O O . GLY A 1 186 ? 12.465 7.342 17.936 1.00 96.88 186 GLY A O 1
ATOM 1472 N N . THR A 1 187 ? 12.113 8.531 16.054 1.00 96.94 187 THR A N 1
ATOM 1473 C CA . THR A 1 187 ? 10.760 8.986 16.392 1.00 96.94 187 THR A CA 1
ATOM 1474 C C . THR A 1 187 ? 9.690 7.984 15.955 1.00 96.94 187 THR A C 1
ATOM 1476 O O . THR A 1 187 ? 8.686 7.839 16.661 1.00 96.94 187 THR A O 1
ATOM 1479 N N . TYR A 1 188 ? 9.897 7.297 14.825 1.00 97.88 188 TYR A N 1
ATOM 1480 C CA . TYR A 1 188 ? 8.934 6.365 14.220 1.00 97.88 188 TYR A CA 1
ATOM 1481 C C . TYR A 1 188 ? 9.500 4.940 14.031 1.00 97.88 188 TYR A C 1
ATOM 1483 O O . TYR A 1 188 ? 9.511 4.425 12.908 1.00 97.88 188 TYR A O 1
ATOM 1491 N N . PRO A 1 189 ? 10.025 4.291 15.087 1.00 97.75 189 PRO A N 1
ATOM 1492 C CA . PRO A 1 189 ? 10.704 3.003 14.957 1.00 97.75 189 PRO A CA 1
ATOM 1493 C C . PRO A 1 189 ? 9.802 1.874 14.446 1.00 97.75 189 PRO A C 1
ATOM 1495 O O . PRO A 1 189 ? 10.271 1.028 13.682 1.00 97.75 189 PRO A O 1
ATOM 1498 N N . LEU A 1 190 ? 8.526 1.837 14.844 1.00 98.00 190 LEU A N 1
ATOM 1499 C CA . LEU A 1 190 ? 7.613 0.770 14.428 1.00 98.00 190 LEU A CA 1
ATOM 1500 C C . LEU A 1 190 ? 7.210 0.936 12.967 1.00 98.00 190 LEU A C 1
ATOM 1502 O O . LEU A 1 190 ? 7.210 -0.040 12.224 1.00 98.00 190 LEU A O 1
ATOM 1506 N N . MET A 1 191 ? 6.915 2.161 12.541 1.00 98.12 191 MET A N 1
ATOM 1507 C CA . MET A 1 191 ? 6.573 2.461 11.154 1.00 98.12 191 MET A CA 1
ATOM 1508 C C . MET A 1 191 ? 7.766 2.309 10.213 1.00 98.12 191 MET A C 1
ATOM 1510 O O . MET A 1 191 ? 7.594 1.779 9.116 1.00 98.12 191 MET A O 1
ATOM 1514 N N . ALA A 1 192 ? 8.972 2.689 10.646 1.00 97.88 192 ALA A N 1
ATOM 1515 C CA . ALA A 1 192 ? 10.192 2.412 9.897 1.00 97.88 192 ALA A CA 1
ATOM 1516 C C . ALA A 1 192 ? 10.359 0.899 9.694 1.00 97.88 192 ALA A C 1
ATOM 1518 O O . ALA A 1 192 ? 10.467 0.449 8.560 1.00 97.88 192 ALA A O 1
ATOM 1519 N N . TYR A 1 193 ? 10.260 0.102 10.765 1.00 97.56 193 TYR A N 1
ATOM 1520 C CA . TYR A 1 193 ? 10.310 -1.359 10.662 1.00 97.56 193 TYR A CA 1
ATOM 1521 C C . TYR A 1 193 ? 9.215 -1.925 9.744 1.00 97.56 193 TYR A C 1
ATOM 1523 O O . TYR A 1 193 ? 9.514 -2.733 8.861 1.00 97.56 193 TYR A O 1
ATOM 1531 N N . VAL A 1 194 ? 7.959 -1.498 9.923 1.00 97.12 194 VAL A N 1
ATOM 1532 C CA . VAL A 1 194 ? 6.818 -2.003 9.146 1.00 97.12 194 VAL A CA 1
ATOM 1533 C C . VAL A 1 194 ? 7.013 -1.767 7.652 1.00 97.12 194 VAL A C 1
ATOM 1535 O O . VAL A 1 194 ? 6.732 -2.655 6.852 1.00 97.12 194 VAL A O 1
ATOM 1538 N N . LEU A 1 195 ? 7.518 -0.595 7.274 1.00 97.25 195 LEU A N 1
ATOM 1539 C CA . LEU A 1 195 ? 7.614 -0.190 5.875 1.00 97.25 195 LEU A CA 1
ATOM 1540 C C . LEU A 1 195 ? 8.951 -0.547 5.206 1.00 97.25 195 LEU A C 1
ATOM 1542 O O . LEU A 1 195 ? 9.080 -0.306 4.008 1.00 97.25 195 LEU A O 1
ATOM 1546 N N . THR A 1 196 ? 9.926 -1.116 5.930 1.00 94.69 196 THR A N 1
ATOM 1547 C CA . THR A 1 196 ? 11.229 -1.508 5.345 1.00 94.69 196 THR A CA 1
ATOM 1548 C C . THR A 1 196 ? 11.691 -2.929 5.637 1.00 94.69 196 THR A C 1
ATOM 1550 O O . THR A 1 196 ? 12.610 -3.396 4.975 1.00 94.69 196 THR A O 1
ATOM 1553 N N . SER A 1 197 ? 11.158 -3.596 6.662 1.00 93.38 197 SER A N 1
ATOM 1554 C CA . SER A 1 197 ? 11.734 -4.864 7.153 1.00 93.38 197 SER A CA 1
ATOM 1555 C C . SER A 1 197 ? 10.697 -5.872 7.644 1.00 93.38 197 SER A C 1
ATOM 1557 O O . SER A 1 197 ? 11.034 -7.011 7.967 1.00 93.38 197 SER A O 1
ATOM 1559 N N . PHE A 1 198 ? 9.418 -5.496 7.696 1.00 94.12 198 PHE A N 1
ATOM 1560 C CA . PHE A 1 198 ? 8.349 -6.401 8.111 1.00 94.12 198 PHE A CA 1
ATOM 1561 C C . PHE A 1 198 ? 8.318 -7.686 7.284 1.00 94.12 198 PHE A C 1
ATOM 1563 O O . PHE A 1 198 ? 8.198 -8.764 7.859 1.00 94.12 198 PHE A O 1
ATOM 1570 N N . LEU A 1 199 ? 8.489 -7.608 5.962 1.00 91.50 199 LEU A N 1
ATOM 1571 C CA . LEU A 1 199 ? 8.383 -8.775 5.077 1.00 91.50 199 LEU A CA 1
ATOM 1572 C C . LEU A 1 199 ? 9.476 -9.828 5.285 1.00 91.50 199 LEU A C 1
ATOM 1574 O O . LEU A 1 199 ? 9.267 -10.993 4.947 1.00 91.50 199 LEU A O 1
ATOM 1578 N N . ASP A 1 200 ? 10.599 -9.469 5.909 1.00 90.69 200 ASP A N 1
ATOM 1579 C CA . ASP A 1 200 ? 11.665 -10.428 6.213 1.00 90.69 200 ASP A CA 1
ATOM 1580 C C . ASP A 1 200 ? 11.173 -11.533 7.155 1.00 90.69 200 ASP A C 1
ATOM 1582 O O . ASP A 1 200 ? 11.584 -12.694 7.059 1.00 90.69 200 ASP A O 1
ATOM 1586 N N . THR A 1 201 ? 10.264 -11.173 8.065 1.00 87.56 201 THR A N 1
ATOM 1587 C CA . THR A 1 201 ? 9.832 -12.032 9.178 1.00 87.56 201 THR A CA 1
ATOM 1588 C C . THR A 1 201 ? 8.320 -12.161 9.319 1.00 87.56 201 THR A C 1
ATOM 1590 O O . THR A 1 201 ? 7.866 -13.056 10.030 1.00 87.56 201 THR A O 1
ATOM 1593 N N . THR A 1 202 ? 7.560 -11.246 8.713 1.00 89.81 202 THR A N 1
ATOM 1594 C CA . THR A 1 202 ? 6.117 -11.019 8.899 1.00 89.81 202 THR A CA 1
ATOM 1595 C C . THR A 1 202 ? 5.698 -11.029 10.366 1.00 89.81 202 THR A C 1
ATOM 1597 O O . THR A 1 202 ? 4.631 -11.522 10.727 1.00 89.81 202 THR A O 1
ATOM 1600 N N . THR A 1 203 ? 6.578 -10.548 11.244 1.00 88.56 203 THR A N 1
ATOM 1601 C CA . THR A 1 203 ? 6.319 -10.508 12.681 1.00 88.56 203 THR A CA 1
ATOM 1602 C C . THR A 1 203 ? 5.649 -9.180 13.023 1.00 88.56 203 THR A C 1
ATOM 1604 O O . THR A 1 203 ? 6.095 -8.137 12.544 1.00 88.56 203 THR A O 1
ATOM 1607 N N . PRO A 1 204 ? 4.585 -9.175 13.845 1.00 90.19 204 PRO A N 1
ATOM 1608 C CA . PRO A 1 204 ? 4.020 -7.933 14.353 1.00 90.19 204 PRO A CA 1
ATOM 1609 C C . PRO A 1 204 ? 5.100 -7.045 15.003 1.00 90.19 204 PRO A C 1
ATOM 1611 O O . PRO A 1 204 ? 5.946 -7.562 15.735 1.00 90.19 204 PRO A O 1
ATOM 1614 N N . PRO A 1 205 ? 5.072 -5.714 14.804 1.00 89.50 205 PRO A N 1
ATOM 1615 C CA . PRO A 1 205 ? 6.088 -4.787 15.318 1.00 89.50 205 PRO A CA 1
ATOM 1616 C C . PRO A 1 205 ? 6.057 -4.612 16.851 1.00 89.50 205 PRO A C 1
ATOM 1618 O O . PRO A 1 205 ? 6.794 -3.805 17.408 1.00 89.50 205 PRO A O 1
ATOM 1621 N N . GLY A 1 206 ? 5.174 -5.326 17.550 1.00 88.56 206 GLY A N 1
ATOM 1622 C CA . GLY A 1 206 ? 4.786 -5.089 18.935 1.00 88.56 206 GLY A CA 1
ATOM 1623 C C . GLY A 1 206 ? 3.265 -5.118 19.029 1.00 88.56 206 GLY A C 1
ATOM 1624 O O . GLY A 1 206 ? 2.629 -5.945 18.381 1.00 88.56 206 GLY A O 1
ATOM 1625 N N . THR A 1 207 ? 2.673 -4.197 19.795 1.00 92.69 207 THR A N 1
ATOM 1626 C CA . THR A 1 207 ? 1.212 -4.030 19.775 1.00 92.69 207 THR A CA 1
ATOM 1627 C C . THR A 1 207 ? 0.788 -3.177 18.582 1.00 92.69 207 THR A C 1
ATOM 1629 O O . THR A 1 207 ? 1.404 -2.146 18.291 1.00 92.69 207 THR A O 1
ATOM 1632 N N . TRP A 1 208 ? -0.302 -3.563 17.921 1.00 96.25 208 TRP A N 1
ATOM 1633 C CA . TRP A 1 208 ? -0.861 -2.793 16.808 1.00 96.25 208 TRP A CA 1
ATOM 1634 C C . TRP A 1 208 ? -1.261 -1.373 17.212 1.00 96.25 208 TRP A C 1
ATOM 1636 O O . TRP A 1 208 ? -1.076 -0.443 16.434 1.00 96.25 208 TRP A O 1
ATOM 1646 N N . SER A 1 209 ? -1.740 -1.183 18.447 1.00 96.81 209 SER A N 1
ATOM 1647 C CA . SER A 1 209 ? -2.098 0.143 18.961 1.00 96.81 209 SER A CA 1
ATOM 1648 C C . SER A 1 209 ? -0.899 1.091 18.968 1.00 96.81 209 SER A C 1
ATOM 1650 O O . SER A 1 209 ? -1.037 2.223 18.524 1.00 96.81 209 SER A O 1
ATOM 1652 N N . THR A 1 210 ? 0.278 0.640 19.419 1.00 97.06 210 THR A N 1
ATOM 1653 C CA . THR A 1 210 ? 1.484 1.488 19.437 1.00 97.06 210 THR A CA 1
ATOM 1654 C C . THR A 1 210 ? 1.954 1.837 18.025 1.00 97.06 210 THR A C 1
ATOM 1656 O O . THR A 1 210 ? 2.385 2.961 17.784 1.00 97.06 210 THR A O 1
ATOM 1659 N N . MET A 1 211 ? 1.834 0.903 17.074 1.00 97.75 211 MET A N 1
ATOM 1660 C CA . MET A 1 211 ? 2.106 1.189 15.660 1.00 97.75 211 MET A CA 1
ATOM 1661 C C . MET A 1 211 ? 1.136 2.251 15.120 1.00 97.75 211 MET A C 1
ATOM 1663 O O . MET A 1 211 ? 1.568 3.221 14.504 1.00 97.75 211 MET A O 1
ATOM 1667 N N . LEU A 1 212 ? -0.159 2.142 15.424 1.00 98.38 212 LEU A N 1
ATOM 1668 C CA . LEU A 1 212 ? -1.146 3.138 15.003 1.00 98.38 212 LEU A CA 1
ATOM 1669 C C . LEU A 1 212 ? -0.989 4.491 15.717 1.00 98.38 212 LEU A C 1
ATOM 1671 O O . LEU A 1 212 ? -1.339 5.518 15.143 1.00 98.38 212 LEU A O 1
ATOM 1675 N N . ASP A 1 213 ? -0.420 4.536 16.923 1.00 97.94 213 ASP A N 1
ATOM 1676 C CA . ASP A 1 213 ? -0.038 5.799 17.570 1.00 97.94 213 ASP A CA 1
ATOM 1677 C C . ASP A 1 213 ? 1.088 6.505 16.797 1.00 97.94 213 ASP A C 1
ATOM 1679 O O . ASP A 1 213 ? 1.084 7.730 16.660 1.00 97.94 213 ASP A O 1
ATOM 1683 N N . GLU A 1 214 ? 2.039 5.747 16.243 1.00 98.38 214 GLU A N 1
ATOM 1684 C CA . GLU A 1 214 ? 3.034 6.281 15.309 1.00 98.38 214 GLU A CA 1
ATOM 1685 C C . GLU A 1 214 ? 2.414 6.777 14.008 1.00 98.38 214 GLU A C 1
ATOM 1687 O O . GLU A 1 214 ? 2.786 7.858 13.554 1.00 98.38 214 GLU A O 1
ATOM 1692 N N . VAL A 1 215 ? 1.439 6.050 13.451 1.00 98.62 215 VAL A N 1
ATOM 1693 C CA . VAL A 1 215 ? 0.670 6.525 12.292 1.00 98.62 215 VAL A CA 1
ATOM 1694 C C . VAL A 1 215 ? 0.020 7.870 12.610 1.00 98.62 215 VAL A C 1
ATOM 1696 O O . VAL A 1 215 ? 0.211 8.811 11.851 1.00 98.62 215 VAL A O 1
ATOM 1699 N N . GLY A 1 216 ? -0.649 8.018 13.757 1.00 98.56 216 GLY A N 1
ATOM 1700 C CA . GLY A 1 216 ? -1.238 9.297 14.174 1.00 98.56 216 GLY A CA 1
ATOM 1701 C C . GLY A 1 216 ? -0.216 10.442 14.233 1.00 98.56 216 GLY A C 1
ATOM 1702 O O . GLY A 1 216 ? -0.466 11.524 13.709 1.00 98.56 216 GLY A O 1
ATOM 1703 N N . ARG A 1 217 ? 0.980 10.193 14.786 1.00 98.50 217 ARG A N 1
ATOM 1704 C CA . ARG A 1 217 ? 2.068 11.191 14.820 1.00 98.50 217 ARG A CA 1
ATOM 1705 C C . ARG A 1 217 ? 2.641 11.515 13.438 1.00 98.50 217 ARG A C 1
ATOM 1707 O O . ARG A 1 217 ? 3.120 12.629 13.233 1.00 98.50 217 ARG A O 1
ATOM 1714 N N . LEU A 1 218 ? 2.644 10.561 12.506 1.00 98.50 218 LEU A N 1
ATOM 1715 C CA . LEU A 1 218 ? 3.012 10.815 11.109 1.00 98.50 218 LEU A CA 1
ATOM 1716 C C . LEU A 1 218 ? 1.945 11.665 10.415 1.00 98.50 218 LEU A C 1
ATOM 1718 O O . LEU A 1 218 ? 2.287 12.629 9.739 1.00 98.50 218 LEU A O 1
ATOM 1722 N N . LEU A 1 219 ? 0.664 11.354 10.628 1.00 98.62 219 LEU A N 1
ATOM 1723 C CA . LEU A 1 219 ? -0.455 12.109 10.068 1.00 98.62 219 LEU A CA 1
ATOM 1724 C C . LEU A 1 219 ? -0.461 13.571 10.539 1.00 98.62 219 LEU A C 1
ATOM 1726 O O . LEU A 1 219 ? -0.678 14.481 9.736 1.00 98.62 219 LEU A O 1
ATOM 1730 N N . GLU A 1 220 ? -0.171 13.804 11.820 1.00 98.31 220 GLU A N 1
ATOM 1731 C CA . GLU A 1 220 ? -0.034 15.149 12.379 1.00 98.31 220 GLU A CA 1
ATOM 1732 C C . GLU A 1 220 ? 1.156 15.897 11.762 1.00 98.31 220 GLU A C 1
ATOM 1734 O O . GLU A 1 220 ? 1.026 17.062 11.388 1.00 98.31 220 GLU A O 1
ATOM 1739 N N . ALA A 1 221 ? 2.302 15.230 11.609 1.00 97.56 221 ALA A N 1
ATOM 1740 C CA . ALA A 1 221 ? 3.513 15.844 11.070 1.00 97.56 221 ALA A CA 1
ATOM 1741 C C . ALA A 1 221 ? 3.412 16.189 9.574 1.00 97.56 221 ALA A C 1
ATOM 1743 O O . ALA A 1 221 ? 3.887 17.248 9.168 1.00 97.56 221 ALA A O 1
ATOM 1744 N N . GLU A 1 222 ? 2.816 15.309 8.767 1.00 97.56 222 GLU A N 1
ATOM 1745 C CA . GLU A 1 222 ? 2.758 15.456 7.306 1.00 97.56 222 GLU A CA 1
ATOM 1746 C C . GLU A 1 222 ? 1.534 16.260 6.840 1.00 97.56 222 GLU A C 1
ATOM 1748 O O . GLU A 1 222 ? 1.638 17.065 5.914 1.00 97.56 222 GLU A O 1
ATOM 1753 N N . TRP A 1 223 ? 0.378 16.093 7.497 1.00 98.25 223 TRP A N 1
ATOM 1754 C CA . TRP A 1 223 ? -0.891 16.690 7.052 1.00 98.25 223 TRP A CA 1
ATOM 1755 C C . TRP A 1 223 ? -1.633 17.493 8.128 1.00 98.25 223 TRP A C 1
ATOM 1757 O O . TRP A 1 223 ? -2.719 18.008 7.859 1.00 98.25 223 TRP A O 1
ATOM 1767 N N . GLY A 1 224 ? -1.080 17.638 9.338 1.00 98.12 224 GLY A N 1
ATOM 1768 C CA . GLY A 1 224 ? -1.718 18.398 10.420 1.00 98.12 224 GLY A CA 1
ATOM 1769 C C . GLY A 1 224 ? -2.976 17.736 10.992 1.00 98.12 224 GLY A C 1
ATOM 1770 O O . GLY A 1 224 ? -3.790 18.411 11.621 1.00 98.12 224 GLY A O 1
ATOM 1771 N N . ILE A 1 225 ? -3.158 16.432 10.762 1.00 98.56 225 ILE A N 1
ATOM 1772 C CA . ILE A 1 225 ? -4.283 15.663 11.299 1.00 98.56 225 ILE A CA 1
ATOM 1773 C C . ILE A 1 225 ? -3.931 15.229 12.723 1.00 98.56 225 ILE A C 1
ATOM 1775 O O . ILE A 1 225 ? -3.120 14.329 12.926 1.00 98.56 225 ILE A O 1
ATOM 1779 N N . GLY A 1 226 ? -4.520 15.903 13.708 1.00 97.69 226 GLY A N 1
ATOM 1780 C CA 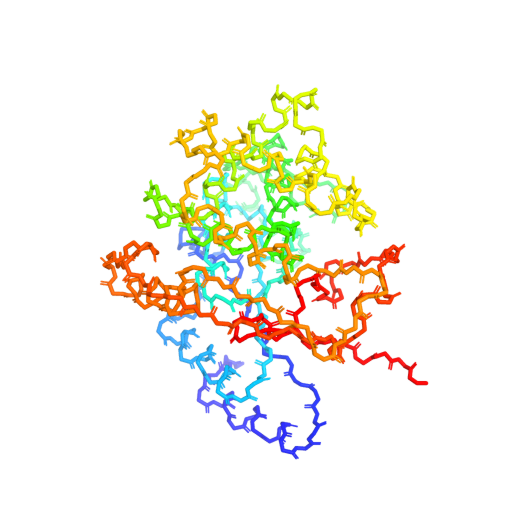. GLY A 1 226 ? -4.239 15.652 15.120 1.00 97.69 226 GLY A CA 1
ATOM 1781 C C . GLY A 1 226 ? -4.864 14.355 15.659 1.00 97.69 226 GLY A C 1
ATOM 1782 O O . GLY A 1 226 ? -5.779 13.797 15.051 1.00 97.69 226 GLY A O 1
ATOM 1783 N N . PRO A 1 227 ? -4.434 13.901 16.850 1.00 96.56 227 PRO A N 1
ATOM 1784 C CA . PRO A 1 227 ? -4.912 12.657 17.465 1.00 96.56 227 PRO A CA 1
ATOM 1785 C C . PRO A 1 227 ? -6.411 12.664 17.810 1.00 96.56 227 PRO A C 1
ATOM 1787 O O . PRO A 1 227 ? -7.018 11.601 17.869 1.00 96.56 227 PRO A O 1
ATOM 1790 N N . GLU A 1 228 ? -6.999 13.848 17.996 1.00 97.25 228 GLU A N 1
ATOM 1791 C CA . GLU A 1 228 ? -8.421 14.046 18.314 1.00 97.25 228 GLU A CA 1
ATOM 1792 C C . GLU A 1 228 ? -9.285 14.329 17.067 1.00 97.25 228 GLU A C 1
ATOM 1794 O O . GLU A 1 228 ? -10.459 14.678 17.201 1.00 97.25 228 GLU A O 1
ATOM 1799 N N . ASP A 1 229 ? -8.728 14.247 15.849 1.00 98.50 229 ASP A N 1
ATOM 1800 C CA . ASP A 1 229 ? -9.536 14.366 14.629 1.00 98.50 229 ASP A CA 1
ATOM 1801 C C . ASP A 1 229 ? -10.555 13.204 14.588 1.00 98.50 229 ASP A C 1
ATOM 1803 O O . ASP A 1 229 ? -10.158 12.037 14.661 1.00 98.50 229 ASP A O 1
ATOM 1807 N N . PRO A 1 230 ? -11.869 13.484 14.492 1.00 98.31 230 PRO A N 1
ATOM 1808 C CA . PRO A 1 230 ? -12.904 12.459 14.638 1.00 98.31 230 PRO A CA 1
ATOM 1809 C C . PRO A 1 230 ? -12.873 11.408 13.519 1.00 98.31 230 PRO A C 1
ATOM 1811 O O . PRO A 1 230 ? -13.225 10.243 13.737 1.00 98.31 230 PRO A O 1
ATOM 1814 N N . GLU A 1 231 ? -12.413 11.786 12.322 1.00 98.62 231 GLU A N 1
ATOM 1815 C CA . GLU A 1 231 ? -12.253 10.840 11.223 1.00 98.62 231 GLU A CA 1
ATOM 1816 C C . GLU A 1 231 ? -11.048 9.931 11.468 1.00 98.62 231 GLU A C 1
ATOM 1818 O O . GLU A 1 231 ? -11.152 8.716 11.284 1.00 98.62 231 GLU A O 1
ATOM 1823 N N . TRP A 1 232 ? -9.936 10.483 11.967 1.00 98.69 232 TRP A N 1
ATOM 1824 C CA . TRP A 1 232 ? -8.785 9.675 12.368 1.00 98.69 232 TRP A CA 1
ATOM 1825 C C . TRP A 1 232 ? -9.130 8.713 13.507 1.00 98.69 232 TRP A C 1
ATOM 1827 O O . TRP A 1 232 ? -8.818 7.530 13.405 1.00 98.69 232 TRP A O 1
ATOM 1837 N N . VAL A 1 233 ? -9.818 9.170 14.557 1.00 98.69 233 VAL A N 1
ATOM 1838 C CA . VAL A 1 233 ? -10.250 8.308 15.673 1.00 98.69 233 VAL A CA 1
ATOM 1839 C C . VAL A 1 233 ? -11.088 7.136 15.158 1.00 98.69 233 VAL A C 1
ATOM 1841 O O . VAL A 1 233 ? -10.838 5.986 15.533 1.00 98.69 233 VAL A O 1
ATOM 1844 N N . THR A 1 234 ? -12.020 7.397 14.237 1.00 98.75 234 THR A N 1
ATOM 1845 C CA . THR A 1 234 ? -12.821 6.350 13.588 1.00 98.75 234 THR A CA 1
ATOM 1846 C C . THR A 1 234 ? -11.949 5.363 12.809 1.00 98.75 234 THR A C 1
ATOM 1848 O O . THR A 1 234 ? -12.041 4.152 13.019 1.00 98.75 234 THR A O 1
ATOM 1851 N N . MET A 1 235 ? -11.072 5.856 11.931 1.00 98.62 235 MET A N 1
ATOM 1852 C CA . MET A 1 235 ? -10.259 4.998 11.065 1.00 98.62 235 MET A CA 1
ATOM 1853 C C . MET A 1 235 ? -9.184 4.228 11.828 1.00 98.62 235 MET A C 1
ATOM 1855 O O . MET A 1 235 ? -8.936 3.065 11.515 1.00 98.62 235 MET A O 1
ATOM 1859 N N . ARG A 1 236 ? -8.592 4.826 12.865 1.00 98.62 236 ARG A N 1
ATOM 1860 C CA . ARG A 1 236 ? -7.677 4.160 13.797 1.00 98.62 236 ARG A CA 1
ATOM 1861 C C . ARG A 1 236 ? -8.380 3.014 14.517 1.00 98.62 236 ARG A C 1
ATOM 1863 O O . ARG A 1 236 ? -7.817 1.927 14.622 1.00 98.62 236 ARG A O 1
ATOM 1870 N N . THR A 1 237 ? -9.602 3.251 14.994 1.00 98.69 237 THR A N 1
ATOM 1871 C CA . THR A 1 237 ? -10.405 2.249 15.710 1.00 98.69 237 THR A CA 1
ATOM 1872 C C . THR A 1 237 ? -10.760 1.083 14.791 1.00 98.69 237 THR A C 1
ATOM 1874 O O . THR A 1 237 ? -10.522 -0.069 15.149 1.00 98.69 237 THR A O 1
ATOM 1877 N N . LEU A 1 238 ? -11.227 1.371 13.571 1.00 98.56 238 LEU A N 1
ATOM 1878 C CA . LEU A 1 238 ? -11.486 0.349 12.559 1.00 98.56 238 LEU A CA 1
ATOM 1879 C C . LEU A 1 238 ? -10.217 -0.437 12.199 1.00 98.56 238 LEU A C 1
ATOM 1881 O O . LEU A 1 238 ? -10.238 -1.664 12.240 1.00 98.56 238 LEU A O 1
ATOM 1885 N N . GLN A 1 239 ? -9.119 0.249 11.859 1.00 98.19 239 GLN A N 1
ATOM 1886 C CA . GLN A 1 239 ? -7.866 -0.391 11.447 1.00 98.19 239 GLN A CA 1
ATOM 1887 C C . GLN A 1 239 ? -7.317 -1.299 12.551 1.00 98.19 239 GLN A C 1
ATOM 1889 O O . GLN A 1 239 ? -6.848 -2.391 12.251 1.00 98.19 239 GLN A O 1
ATOM 1894 N N . LEU A 1 240 ? -7.407 -0.890 13.820 1.00 97.81 240 LEU A N 1
ATOM 1895 C CA . LEU A 1 240 ? -7.023 -1.735 14.948 1.00 97.81 240 LEU A CA 1
ATOM 1896 C C . LEU A 1 240 ? -7.927 -2.970 15.066 1.00 97.81 240 LEU A C 1
ATOM 1898 O O . LEU A 1 240 ? -7.431 -4.072 15.286 1.00 97.81 240 LEU A O 1
ATOM 1902 N N . HIS A 1 241 ? -9.242 -2.799 14.904 1.00 97.62 241 HIS A N 1
ATOM 1903 C CA . HIS A 1 241 ? -10.219 -3.875 15.095 1.00 97.62 241 HIS A CA 1
ATOM 1904 C C . HIS A 1 241 ? -10.149 -4.965 14.021 1.00 97.62 241 HIS A C 1
ATOM 1906 O O . HIS A 1 241 ? -10.459 -6.124 14.303 1.00 97.62 241 HIS A O 1
ATOM 1912 N N . VAL A 1 242 ? -9.717 -4.619 12.805 1.00 96.50 242 VAL A N 1
ATOM 1913 C CA . VAL A 1 242 ? -9.535 -5.580 11.701 1.00 96.50 242 VAL A CA 1
ATOM 1914 C C . VAL A 1 242 ? -8.158 -6.248 11.694 1.00 96.50 242 VAL A C 1
ATOM 1916 O O . VAL A 1 242 ? -7.925 -7.115 10.855 1.00 96.50 242 VAL A O 1
ATOM 1919 N N . LEU A 1 243 ? -7.251 -5.877 12.605 1.00 96.00 243 LEU A N 1
ATOM 1920 C CA . LEU A 1 243 ? -5.949 -6.529 12.749 1.00 96.00 243 LEU A CA 1
ATOM 1921 C C . LEU A 1 243 ? -6.031 -7.758 13.672 1.00 96.00 243 LEU A C 1
ATOM 1923 O O . LEU A 1 243 ? -6.827 -7.793 14.616 1.00 96.00 243 LEU A O 1
ATOM 1927 N N . PRO A 1 244 ? -5.210 -8.786 13.427 1.00 94.69 244 PRO A N 1
ATOM 1928 C CA . PRO A 1 244 ? -5.286 -10.047 14.141 1.00 94.69 244 PRO A CA 1
ATOM 1929 C C . PRO A 1 244 ? -4.536 -9.929 15.470 1.00 94.69 244 PRO A C 1
ATOM 1931 O O . PRO A 1 244 ? -3.467 -9.330 15.536 1.00 94.69 244 PRO A O 1
ATOM 1934 N N . GLU A 1 245 ? -5.042 -10.543 16.535 1.00 94.06 245 GLU A N 1
ATOM 1935 C CA . GLU A 1 245 ? -4.358 -10.587 17.834 1.00 94.06 245 GLU A CA 1
ATOM 1936 C C . GLU A 1 245 ? -4.650 -11.921 18.519 1.00 94.06 245 GLU A C 1
ATOM 1938 O O . GLU A 1 245 ? -5.765 -12.447 18.428 1.00 94.06 245 GLU A O 1
ATOM 1943 N N . ARG A 1 246 ? -3.655 -12.493 19.206 1.00 91.56 246 ARG A N 1
ATOM 1944 C CA . ARG A 1 246 ? -3.837 -13.795 19.858 1.00 91.56 246 ARG A CA 1
ATOM 1945 C C . ARG A 1 246 ? -4.830 -13.679 21.012 1.00 91.56 246 ARG A C 1
ATOM 1947 O O . ARG A 1 246 ? -4.763 -12.760 21.823 1.00 91.56 246 ARG A O 1
ATOM 1954 N N . GLY A 1 247 ? -5.711 -14.671 21.131 1.00 90.94 247 GLY A N 1
ATOM 1955 C CA . GLY A 1 247 ? -6.673 -14.752 22.234 1.00 90.94 247 GLY A CA 1
ATOM 1956 C C . GLY A 1 247 ? -7.928 -13.892 22.066 1.00 90.94 247 GLY A C 1
ATOM 1957 O O . GLY A 1 247 ? -8.692 -13.767 23.023 1.00 90.94 247 GLY A O 1
ATOM 1958 N N . ARG A 1 248 ? -8.169 -13.329 20.874 1.00 94.56 248 ARG A N 1
ATOM 1959 C CA . ARG A 1 248 ? -9.468 -12.735 20.531 1.00 94.56 248 ARG A CA 1
ATOM 1960 C C . ARG A 1 248 ? -10.572 -13.792 20.517 1.00 94.56 248 ARG A C 1
ATOM 1962 O O . ARG A 1 248 ? -10.336 -14.969 20.250 1.00 94.56 248 ARG A O 1
ATOM 1969 N N . THR A 1 249 ? -11.794 -13.352 20.791 1.00 95.31 249 THR A N 1
ATOM 1970 C CA . THR A 1 249 ? -13.009 -14.171 20.715 1.00 95.31 249 THR A CA 1
ATOM 1971 C C . THR A 1 249 ? -13.917 -13.620 19.631 1.00 95.31 249 THR A C 1
ATOM 1973 O O . THR A 1 249 ? -14.196 -12.425 19.645 1.00 95.31 249 THR A O 1
ATOM 1976 N N . PHE A 1 250 ? -14.398 -14.481 18.734 1.00 95.25 250 PHE A N 1
ATOM 1977 C CA . PHE A 1 250 ? -15.217 -14.081 17.589 1.00 95.25 250 PHE A CA 1
ATOM 1978 C C . PHE A 1 250 ? -16.645 -14.660 17.660 1.00 95.25 250 PHE A C 1
ATOM 1980 O O . PHE A 1 250 ? -16.821 -15.752 18.213 1.00 95.25 250 PHE A O 1
ATOM 1987 N N . PRO A 1 251 ? -17.658 -13.985 17.077 1.00 96.06 251 PRO A N 1
ATOM 1988 C CA . PRO A 1 251 ? -17.572 -12.674 16.421 1.00 96.06 251 PRO A CA 1
ATOM 1989 C C . PRO A 1 251 ? -17.228 -11.551 17.411 1.00 96.06 251 PRO A C 1
ATOM 1991 O O . PRO A 1 251 ? -17.645 -11.594 18.567 1.00 96.06 251 PRO A O 1
ATOM 1994 N N . ASP A 1 252 ? -16.438 -10.582 16.952 1.00 97.50 252 ASP A N 1
ATOM 1995 C CA . ASP A 1 252 ? -15.988 -9.432 17.740 1.00 97.50 252 ASP A CA 1
ATOM 1996 C C . ASP A 1 252 ? -16.528 -8.137 17.130 1.00 97.50 252 ASP A C 1
ATOM 1998 O O . ASP A 1 252 ? -16.548 -7.980 15.909 1.00 97.50 252 ASP A O 1
ATOM 2002 N N . VAL A 1 253 ? -16.974 -7.198 17.958 1.00 97.94 253 VAL A N 1
ATOM 2003 C CA . VAL A 1 253 ? -17.784 -6.056 17.519 1.00 97.94 253 VAL A CA 1
ATOM 2004 C C . VAL A 1 253 ? -17.196 -4.746 18.024 1.00 97.94 253 VAL A C 1
ATOM 2006 O O . VAL A 1 253 ? -16.791 -4.650 19.180 1.00 97.94 253 VAL A O 1
ATOM 2009 N N . VAL A 1 254 ? -17.188 -3.727 17.165 1.00 98.00 254 VAL A N 1
ATOM 2010 C CA . VAL A 1 254 ? -16.780 -2.364 17.519 1.00 98.00 254 VAL A CA 1
ATOM 2011 C C . VAL A 1 254 ? -17.798 -1.343 17.025 1.00 98.00 254 VAL A C 1
ATOM 2013 O O . VAL A 1 254 ? -18.273 -1.424 15.891 1.00 98.00 254 VAL A O 1
ATOM 2016 N N . ASP A 1 255 ? -18.114 -0.373 17.878 1.00 98.56 255 ASP A N 1
ATOM 2017 C CA . ASP A 1 255 ? -18.909 0.795 17.510 1.00 98.56 255 ASP A CA 1
ATOM 2018 C C . ASP A 1 255 ? -17.985 1.907 17.004 1.00 98.56 255 ASP A C 1
ATOM 2020 O O . ASP A 1 255 ? -16.930 2.173 17.584 1.00 98.56 255 ASP A O 1
ATOM 2024 N N . LEU A 1 256 ? -18.387 2.552 15.913 1.00 98.56 256 LEU A N 1
ATOM 2025 C CA . LEU A 1 256 ? -17.679 3.656 15.278 1.00 98.56 256 LEU A CA 1
ATOM 2026 C C . LEU A 1 256 ? -18.587 4.886 15.231 1.00 98.56 256 LEU A C 1
ATOM 2028 O O . LEU A 1 256 ? -19.767 4.778 14.890 1.00 98.56 256 LEU A O 1
ATOM 2032 N N . ASP A 1 257 ? -18.020 6.064 15.486 1.00 98.31 257 ASP A N 1
ATOM 2033 C CA . ASP A 1 257 ? -18.759 7.334 15.436 1.00 98.31 257 ASP A CA 1
ATOM 2034 C C . ASP A 1 257 ? -19.200 7.712 14.011 1.00 98.31 257 ASP A C 1
ATOM 2036 O O . ASP A 1 257 ? -20.194 8.423 13.837 1.00 98.31 257 ASP A O 1
ATOM 2040 N N . HIS A 1 258 ? -18.501 7.191 12.995 1.00 98.62 258 HIS A N 1
ATOM 2041 C CA . HIS A 1 258 ? -18.803 7.399 11.581 1.00 98.62 258 HIS A CA 1
ATOM 2042 C C . HIS A 1 258 ? -18.827 6.083 10.788 1.00 98.62 258 HIS A C 1
ATOM 2044 O O . HIS A 1 258 ? -18.004 5.188 10.998 1.00 98.62 258 HIS A O 1
ATOM 2050 N N . ASP A 1 259 ? -19.753 5.976 9.831 1.00 98.44 259 ASP A N 1
ATOM 2051 C CA . ASP A 1 259 ? -19.946 4.795 8.990 1.00 98.44 259 ASP A CA 1
ATOM 2052 C C . ASP A 1 259 ? -18.849 4.678 7.928 1.00 98.44 259 ASP A C 1
ATOM 2054 O O . ASP A 1 259 ? -18.997 5.076 6.767 1.00 98.44 259 ASP A O 1
ATOM 2058 N N . ALA A 1 260 ? -17.730 4.091 8.347 1.00 97.62 260 ALA A N 1
ATOM 2059 C CA . ALA A 1 260 ? -16.581 3.828 7.497 1.00 97.62 260 ALA A CA 1
ATOM 2060 C C . ALA A 1 260 ? -16.913 2.893 6.320 1.00 97.62 260 ALA A C 1
ATOM 2062 O O . ALA A 1 260 ? -16.313 3.024 5.254 1.00 97.62 260 ALA A O 1
ATOM 2063 N N . VAL A 1 261 ? -17.885 1.979 6.454 1.00 97.19 261 VAL A N 1
ATOM 2064 C CA . VAL A 1 261 ? -18.279 1.084 5.352 1.00 97.19 261 VAL A CA 1
ATOM 2065 C C . VAL A 1 261 ? -18.999 1.871 4.263 1.00 97.19 261 VAL A C 1
ATOM 2067 O O . VAL A 1 261 ? -18.680 1.718 3.081 1.00 97.19 261 VAL A O 1
ATOM 2070 N N . ALA A 1 262 ? -19.962 2.713 4.641 1.00 97.94 262 ALA A N 1
ATOM 2071 C CA . ALA A 1 262 ? -20.658 3.579 3.696 1.00 97.94 262 ALA A CA 1
ATOM 2072 C C . ALA A 1 262 ? -19.688 4.559 3.022 1.00 97.94 262 ALA A C 1
ATOM 2074 O O . ALA A 1 262 ? -19.715 4.693 1.796 1.00 97.94 262 ALA A O 1
ATOM 2075 N N . PHE A 1 263 ? -18.788 5.169 3.798 1.00 98.44 263 PHE A N 1
ATOM 2076 C CA . PHE A 1 263 ? -17.761 6.071 3.283 1.00 98.44 263 PHE A CA 1
ATOM 2077 C C . PHE A 1 263 ? -16.824 5.386 2.281 1.00 98.44 263 PHE A C 1
ATOM 2079 O O . PHE A 1 263 ? -16.670 5.881 1.167 1.00 98.44 263 PHE A O 1
ATOM 2086 N N . LEU A 1 264 ? -16.235 4.232 2.615 1.00 96.12 264 LEU A N 1
ATOM 2087 C CA . LEU A 1 264 ? -15.290 3.542 1.727 1.00 96.12 264 LEU A CA 1
ATOM 2088 C C . LEU A 1 264 ? -15.961 3.077 0.424 1.00 96.12 264 LEU A C 1
ATOM 2090 O O . LEU A 1 264 ? -15.370 3.189 -0.651 1.00 96.12 264 LEU A O 1
ATOM 2094 N N . LYS A 1 265 ? -17.227 2.637 0.484 1.00 95.19 265 LYS A N 1
ATOM 2095 C CA . LYS A 1 265 ? -18.021 2.336 -0.722 1.00 95.19 265 LYS A CA 1
ATOM 2096 C C . LYS A 1 265 ? -18.267 3.583 -1.571 1.00 95.19 265 LYS A C 1
ATOM 2098 O O . LYS A 1 265 ? -18.136 3.518 -2.793 1.00 95.19 265 LYS A O 1
ATOM 2103 N N . ALA A 1 266 ? -18.616 4.704 -0.941 1.00 96.69 266 ALA A N 1
ATOM 2104 C CA . ALA A 1 266 ? -18.820 5.971 -1.634 1.00 96.69 266 ALA A CA 1
ATOM 2105 C C . ALA A 1 266 ? -17.519 6.482 -2.266 1.00 96.69 266 ALA A C 1
ATOM 2107 O O . ALA A 1 266 ? -17.543 6.919 -3.411 1.00 96.69 266 ALA A O 1
ATOM 2108 N N . ALA A 1 267 ? -16.383 6.356 -1.577 1.00 95.19 267 ALA A N 1
ATOM 2109 C CA . ALA A 1 267 ? -15.067 6.708 -2.101 1.00 95.19 267 ALA A CA 1
ATOM 2110 C C . ALA A 1 267 ? -14.693 5.870 -3.331 1.00 95.19 267 ALA A C 1
ATOM 2112 O O . ALA A 1 267 ? -14.272 6.417 -4.350 1.00 95.19 267 ALA A O 1
ATOM 2113 N N . ALA A 1 268 ? -14.921 4.555 -3.279 1.00 91.25 268 ALA A N 1
ATOM 2114 C CA . ALA A 1 268 ? -14.691 3.670 -4.417 1.00 91.25 268 ALA A CA 1
ATOM 2115 C C . ALA A 1 268 ? -15.606 3.991 -5.616 1.00 91.25 268 ALA A C 1
ATOM 2117 O O . ALA A 1 268 ? -15.183 3.872 -6.767 1.00 91.25 268 ALA A O 1
ATOM 2118 N N . ALA A 1 269 ? -16.857 4.398 -5.371 1.00 92.00 269 ALA A N 1
ATOM 2119 C CA . ALA A 1 269 ? -17.781 4.823 -6.423 1.00 92.00 269 ALA A CA 1
ATOM 2120 C C . ALA A 1 269 ? -17.379 6.178 -7.029 1.00 92.00 269 ALA A C 1
ATOM 2122 O O . ALA A 1 269 ? -17.242 6.284 -8.246 1.00 92.00 269 ALA A O 1
ATOM 2123 N N . ALA A 1 270 ? -17.113 7.175 -6.183 1.00 93.25 270 ALA A N 1
ATOM 2124 C CA . ALA A 1 270 ? -16.722 8.520 -6.589 1.00 93.25 270 ALA A CA 1
ATOM 2125 C C . ALA A 1 270 ? -15.453 8.502 -7.453 1.00 93.25 270 ALA A C 1
ATOM 2127 O O . ALA A 1 270 ? -15.406 9.133 -8.507 1.00 93.25 270 ALA A O 1
ATOM 2128 N N . ARG A 1 271 ? -14.471 7.663 -7.097 1.00 89.38 271 ARG A N 1
ATOM 2129 C CA . ARG A 1 271 ? -13.259 7.455 -7.901 1.00 89.38 271 ARG A CA 1
ATOM 2130 C C . ARG A 1 271 ? -13.556 7.021 -9.336 1.00 89.38 271 ARG A C 1
ATOM 2132 O O . ARG A 1 271 ? -12.978 7.575 -10.265 1.00 89.38 271 ARG A O 1
ATOM 2139 N N . LYS A 1 272 ? -14.471 6.066 -9.533 1.00 85.69 272 LYS A N 1
ATOM 2140 C CA . LYS A 1 272 ? -14.861 5.590 -10.877 1.00 85.69 272 LYS A CA 1
ATOM 2141 C C . LYS A 1 272 ? -15.542 6.678 -11.701 1.00 85.69 272 LYS A C 1
ATOM 2143 O O . LYS A 1 272 ? -15.460 6.669 -12.924 1.00 85.69 272 LYS A O 1
ATOM 2148 N N . GLU A 1 273 ? -16.217 7.601 -11.029 1.00 89.56 273 GLU A N 1
ATOM 2149 C CA . GLU A 1 273 ? -16.910 8.729 -11.646 1.00 89.56 273 GLU A CA 1
ATOM 2150 C C . GLU A 1 273 ? -16.009 9.965 -11.814 1.00 89.56 273 GLU A C 1
ATOM 2152 O O . GLU A 1 273 ? -16.429 10.943 -12.431 1.00 89.56 273 GLU A O 1
ATOM 2157 N N . GLY A 1 274 ? -14.776 9.938 -11.289 1.00 89.00 274 GLY A N 1
ATOM 2158 C CA . GLY A 1 274 ? -13.890 11.103 -11.249 1.00 89.00 274 GLY A CA 1
ATOM 2159 C C . GLY A 1 274 ? -14.419 12.224 -10.347 1.00 89.00 274 GLY A C 1
ATOM 2160 O O . GLY A 1 274 ? -14.189 13.402 -10.622 1.00 89.00 274 GLY A O 1
ATOM 2161 N N . THR A 1 275 ? -15.172 11.870 -9.305 1.00 93.44 275 THR A N 1
ATOM 2162 C CA . THR A 1 275 ? -15.760 12.788 -8.325 1.00 93.44 275 THR A CA 1
ATOM 2163 C C . THR A 1 275 ? -15.153 12.572 -6.936 1.00 93.44 275 THR A C 1
ATOM 2165 O O . THR A 1 275 ? -14.393 11.631 -6.707 1.00 93.44 275 THR A O 1
ATOM 2168 N N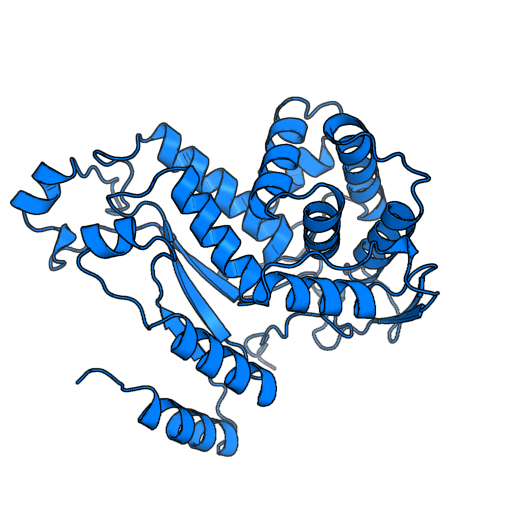 . GLN A 1 276 ? -15.476 13.465 -5.997 1.00 92.31 276 GLN A N 1
ATOM 2169 C CA . GLN A 1 276 ? -15.064 13.360 -4.596 1.00 92.31 276 GLN A CA 1
ATOM 2170 C C . GLN A 1 276 ? -16.242 12.882 -3.737 1.00 92.31 276 GLN A C 1
ATOM 2172 O O . GLN A 1 276 ? -17.346 13.426 -3.874 1.00 92.31 276 GLN A O 1
ATOM 2177 N N . PRO A 1 277 ? -16.049 11.892 -2.850 1.00 95.69 277 PRO A N 1
ATOM 2178 C CA . PRO A 1 277 ? -17.081 11.506 -1.901 1.00 95.69 277 PRO A CA 1
ATOM 2179 C C . PRO A 1 277 ? -17.234 12.580 -0.803 1.00 95.69 277 PRO A C 1
ATOM 2181 O O . PRO A 1 277 ? -16.314 13.363 -0.555 1.00 95.69 277 PRO A O 1
ATOM 2184 N N . PRO A 1 278 ? -18.372 12.612 -0.089 1.00 96.44 278 PRO A N 1
ATOM 2185 C CA . PRO A 1 278 ? -18.477 13.346 1.169 1.00 96.44 278 PRO A CA 1
ATOM 2186 C C . PRO A 1 278 ? -17.408 12.904 2.180 1.00 96.44 278 PRO A C 1
ATOM 2188 O O . PRO A 1 278 ? -17.005 11.739 2.188 1.00 96.44 278 PRO A O 1
ATOM 2191 N N . ALA A 1 279 ? -16.996 13.816 3.064 1.00 97.44 279 ALA A N 1
ATOM 2192 C CA . ALA A 1 279 ? -16.055 13.519 4.145 1.00 97.44 279 ALA A CA 1
ATOM 2193 C C . ALA A 1 279 ? -16.622 12.460 5.110 1.00 97.44 279 ALA A C 1
ATOM 2195 O O . ALA A 1 279 ? -17.841 12.397 5.305 1.00 97.44 279 ALA A O 1
ATOM 2196 N N . LEU A 1 280 ? -15.760 11.650 5.737 1.00 98.56 280 LEU A N 1
ATOM 2197 C CA . LEU A 1 280 ? -16.184 10.563 6.633 1.00 98.56 280 LEU A CA 1
ATOM 2198 C C . LEU A 1 280 ? -17.047 11.085 7.794 1.00 98.56 280 LEU A C 1
ATOM 2200 O O . LEU A 1 280 ? -18.046 10.467 8.149 1.00 98.56 280 LEU A O 1
ATOM 2204 N N . SER A 1 281 ? -16.741 12.278 8.299 1.00 98.00 281 SER A N 1
ATOM 2205 C CA . SER A 1 281 ? -17.502 12.951 9.359 1.00 98.00 281 SER A CA 1
ATOM 2206 C C . SER A 1 281 ? -18.972 13.244 9.017 1.00 98.00 281 SER A C 1
ATOM 2208 O O . SER A 1 281 ? -19.770 13.540 9.906 1.00 98.00 281 SER A O 1
ATOM 2210 N N . THR A 1 282 ? -19.362 13.161 7.739 1.00 98.12 282 THR A N 1
ATOM 2211 C CA . THR A 1 282 ? -20.759 13.339 7.297 1.00 98.12 282 THR A CA 1
ATOM 2212 C C . THR A 1 282 ? -21.609 12.075 7.428 1.00 98.12 282 THR A C 1
ATOM 2214 O O . THR A 1 282 ? -22.836 12.147 7.330 1.00 98.12 282 THR A O 1
ATOM 2217 N N . TYR A 1 283 ? -20.977 10.924 7.660 1.00 98.31 283 TYR A N 1
ATOM 2218 C CA . TYR A 1 283 ? -21.647 9.647 7.848 1.00 98.31 283 TYR A CA 1
ATOM 2219 C C . TYR A 1 283 ? -21.921 9.438 9.344 1.00 98.31 283 TYR A C 1
ATOM 2221 O O . TYR A 1 283 ? -21.073 9.725 10.188 1.00 98.31 283 TYR A O 1
ATOM 2229 N N . GLY A 1 284 ? -23.131 8.980 9.682 1.00 98.12 284 GLY A N 1
ATOM 2230 C CA . GLY A 1 284 ? -23.530 8.716 11.071 1.00 98.12 284 GLY A CA 1
ATOM 2231 C C . GLY A 1 284 ? -22.824 7.494 11.673 1.00 98.12 284 GLY A C 1
ATOM 2232 O O . GLY A 1 284 ? -22.058 6.846 10.969 1.00 98.12 284 GLY A O 1
ATOM 2233 N N . PRO A 1 285 ? -23.093 7.147 12.940 1.00 98.50 285 PRO A N 1
ATOM 2234 C CA . PRO A 1 285 ? -22.432 6.030 13.607 1.00 98.50 285 PRO A CA 1
ATOM 2235 C C . PRO A 1 285 ? -22.805 4.677 12.997 1.00 98.50 285 PRO A C 1
ATOM 2237 O O . PRO A 1 285 ? -23.892 4.510 12.434 1.00 98.50 285 PRO A O 1
ATOM 2240 N N . THR A 1 286 ? -21.915 3.699 13.152 1.00 98.31 286 THR A N 1
ATOM 2241 C CA . THR A 1 286 ? -22.121 2.320 12.693 1.00 98.31 286 THR A CA 1
ATOM 2242 C C . THR A 1 286 ? -21.496 1.313 13.652 1.00 98.31 286 THR A C 1
ATOM 2244 O O . THR A 1 286 ? -20.676 1.666 14.495 1.00 98.31 286 THR A O 1
ATOM 2247 N N . THR A 1 287 ? -21.845 0.044 13.477 1.00 98.31 287 THR A N 1
ATOM 2248 C CA . THR A 1 287 ? -21.279 -1.076 14.230 1.00 98.31 287 THR A CA 1
ATOM 2249 C C . THR A 1 287 ? -20.664 -2.062 13.243 1.00 98.31 287 THR A C 1
ATOM 2251 O O . THR A 1 287 ? -21.315 -2.466 12.276 1.00 98.31 287 THR A O 1
ATOM 2254 N N . ILE A 1 288 ? -19.414 -2.457 13.479 1.00 97.81 288 ILE A N 1
ATOM 2255 C CA . ILE A 1 288 ? -18.672 -3.387 12.624 1.00 97.81 288 ILE A CA 1
ATOM 2256 C C . ILE A 1 288 ? -18.450 -4.700 13.365 1.00 97.81 288 ILE A C 1
ATOM 2258 O O . ILE A 1 288 ? -17.895 -4.718 14.460 1.00 97.81 288 ILE A O 1
ATOM 2262 N N . GLU A 1 289 ? -18.849 -5.798 12.729 1.00 97.25 289 GLU A N 1
ATOM 2263 C CA . GLU A 1 289 ? -18.531 -7.158 13.160 1.00 97.25 289 GLU A CA 1
ATOM 2264 C C . GLU A 1 289 ? -17.298 -7.673 12.408 1.00 97.25 289 GLU A C 1
ATOM 2266 O O . GLU A 1 289 ? -17.179 -7.510 11.189 1.00 97.25 289 GLU A O 1
ATOM 2271 N N . VAL A 1 290 ? -16.397 -8.314 13.148 1.00 95.56 290 VAL A N 1
ATOM 2272 C CA . VAL A 1 290 ? -15.196 -8.979 12.650 1.00 95.56 290 VAL A CA 1
ATOM 2273 C C . VAL A 1 290 ? -15.232 -10.455 13.038 1.00 95.56 290 VAL A C 1
ATOM 2275 O O . VAL A 1 290 ? -15.629 -10.821 14.146 1.00 95.56 290 VAL A O 1
ATOM 2278 N N . THR A 1 291 ? -14.786 -11.314 12.125 1.00 94.56 291 THR A N 1
ATOM 2279 C CA . THR A 1 291 ? -14.624 -12.758 12.340 1.00 94.56 291 THR A CA 1
ATOM 2280 C C . THR A 1 291 ? -13.255 -13.227 11.846 1.00 94.56 291 THR A C 1
ATOM 2282 O O . THR A 1 291 ? -12.607 -12.549 11.049 1.00 94.56 291 THR A O 1
ATOM 2285 N N . ASP A 1 292 ? -12.814 -14.402 12.300 1.00 92.56 292 ASP A N 1
ATOM 2286 C CA . ASP A 1 292 ? -11.567 -15.034 11.851 1.00 92.56 292 ASP A CA 1
ATOM 2287 C C . ASP A 1 292 ? -11.835 -16.436 11.272 1.00 92.56 292 ASP A C 1
ATOM 2289 O O . ASP A 1 292 ? -11.538 -17.451 11.905 1.00 92.56 292 ASP A O 1
ATOM 2293 N N . PRO A 1 293 ? -12.449 -16.531 10.077 1.00 87.62 293 PRO A N 1
ATOM 2294 C CA . PRO A 1 293 ? -12.778 -17.818 9.464 1.00 87.62 293 PRO A CA 1
ATOM 2295 C C . PRO A 1 293 ? -11.544 -18.633 9.046 1.00 87.62 293 PRO A C 1
ATOM 2297 O O . PRO A 1 293 ? -11.688 -19.797 8.674 1.00 87.62 293 PRO A O 1
ATOM 2300 N N . HIS A 1 294 ? -10.349 -18.037 9.084 1.00 82.19 294 HIS A N 1
ATOM 2301 C CA . HIS A 1 294 ? -9.115 -18.634 8.579 1.00 82.19 294 HIS A CA 1
ATOM 2302 C C . HIS A 1 294 ? -8.058 -18.882 9.664 1.00 82.19 294 HIS A C 1
ATOM 2304 O O . HIS A 1 294 ? -6.977 -19.376 9.350 1.00 82.19 294 HIS A O 1
ATOM 2310 N N . GLY A 1 295 ? -8.357 -18.570 10.928 1.00 88.00 295 GLY A N 1
ATOM 2311 C CA . GLY A 1 295 ? -7.422 -18.738 12.041 1.00 88.00 295 GLY A CA 1
ATOM 2312 C C . GLY A 1 295 ? -6.187 -17.840 11.929 1.00 88.00 295 GLY A C 1
ATOM 2313 O O . GLY A 1 295 ? -5.105 -18.207 12.396 1.00 88.00 295 GLY A O 1
ATOM 2314 N N . THR A 1 296 ? -6.309 -16.667 11.301 1.00 88.94 296 THR A N 1
ATOM 2315 C CA . THR A 1 296 ? -5.219 -15.694 11.156 1.00 88.94 296 THR A CA 1
ATOM 2316 C C . THR A 1 296 ? -4.619 -15.339 12.518 1.00 88.94 296 THR A C 1
ATOM 2318 O O . THR A 1 296 ? -3.398 -15.263 12.644 1.00 88.94 296 THR A O 1
ATOM 2321 N N . CYS A 1 297 ? -5.440 -15.204 13.564 1.00 90.88 297 CYS A N 1
ATOM 2322 C CA . CYS A 1 297 ? -4.974 -14.883 14.915 1.00 90.88 297 CYS A CA 1
ATOM 2323 C C . CYS A 1 297 ? -4.098 -15.990 15.524 1.00 90.88 297 CYS A C 1
ATOM 2325 O O . CYS A 1 297 ? -3.126 -15.695 16.224 1.00 90.88 297 CYS A O 1
ATOM 2327 N N . ASP A 1 298 ? -4.397 -17.258 15.232 1.00 87.81 298 ASP A N 1
ATOM 2328 C CA . ASP A 1 298 ? -3.658 -18.411 15.761 1.00 87.81 298 ASP A CA 1
ATOM 2329 C C . ASP A 1 298 ? -2.304 -18.605 15.065 1.00 87.81 298 ASP A C 1
ATOM 2331 O O . ASP A 1 298 ? -1.350 -19.113 15.659 1.00 87.81 298 ASP A O 1
ATOM 2335 N N . THR A 1 299 ? -2.193 -18.134 13.822 1.00 84.38 299 THR A N 1
ATOM 2336 C CA . THR A 1 299 ? -0.963 -18.195 13.018 1.00 84.38 299 THR A CA 1
ATOM 2337 C C . THR A 1 299 ? -0.050 -16.979 13.207 1.00 84.38 299 THR A C 1
ATOM 2339 O O . THR A 1 299 ? 0.991 -16.866 12.561 1.00 84.38 299 THR A O 1
ATOM 2342 N N . LEU A 1 300 ? -0.369 -16.052 14.119 1.00 84.38 300 LEU A N 1
ATOM 2343 C CA . LEU A 1 300 ? 0.520 -14.916 14.368 1.00 84.38 300 LEU A CA 1
ATOM 2344 C C . LEU A 1 300 ? 1.879 -15.364 14.897 1.00 84.38 300 LEU A C 1
ATOM 2346 O O . LEU A 1 300 ? 1.967 -16.188 15.809 1.00 84.38 300 LEU A O 1
ATOM 2350 N N . GLY A 1 301 ? 2.942 -14.783 14.342 1.00 76.31 301 GLY A N 1
ATOM 2351 C CA . GLY A 1 301 ? 4.326 -15.129 14.668 1.00 76.31 301 GLY A CA 1
ATOM 2352 C C . GLY A 1 301 ? 4.879 -16.325 13.889 1.00 76.31 301 GLY A C 1
ATOM 2353 O O . GLY A 1 301 ? 6.047 -16.663 14.073 1.00 76.31 301 GLY A O 1
ATOM 2354 N N . THR A 1 302 ? 4.094 -16.958 13.008 1.00 78.38 302 THR A N 1
ATOM 2355 C CA . THR A 1 302 ? 4.663 -17.797 11.947 1.00 78.38 302 THR A CA 1
ATOM 2356 C C . THR A 1 302 ? 5.080 -16.917 10.777 1.00 78.38 302 THR A C 1
ATOM 2358 O O . THR A 1 302 ? 4.409 -15.934 10.466 1.00 78.38 302 THR A O 1
ATOM 2361 N N . ARG A 1 303 ? 6.193 -17.260 10.124 1.00 76.56 303 ARG A N 1
ATOM 2362 C CA . ARG A 1 303 ? 6.605 -16.561 8.907 1.00 76.56 303 ARG A CA 1
ATOM 2363 C C . ARG A 1 303 ? 5.616 -16.889 7.791 1.00 76.56 303 ARG A C 1
ATOM 2365 O O . ARG A 1 303 ? 5.446 -18.059 7.462 1.00 76.56 303 ARG A O 1
ATOM 2372 N N . HIS A 1 304 ? 5.025 -15.857 7.214 1.00 75.38 304 HIS A N 1
ATOM 2373 C CA . HIS A 1 304 ? 4.148 -15.922 6.053 1.00 75.38 304 HIS A CA 1
ATOM 2374 C C . HIS A 1 304 ? 4.902 -15.388 4.841 1.00 75.38 304 HIS A C 1
ATOM 2376 O O . HIS A 1 304 ? 5.718 -14.475 4.969 1.00 75.38 304 HIS A O 1
ATOM 2382 N N . THR A 1 305 ? 4.663 -15.945 3.658 1.00 65.62 305 THR A N 1
ATOM 2383 C CA . THR A 1 305 ? 5.202 -15.370 2.421 1.00 65.62 305 THR A CA 1
ATOM 2384 C C . THR A 1 305 ? 4.109 -14.615 1.675 1.00 65.62 305 THR A C 1
ATOM 2386 O O . THR A 1 305 ? 2.935 -14.974 1.730 1.00 65.62 305 THR A O 1
ATOM 2389 N N . VAL A 1 306 ? 4.489 -13.576 0.927 1.00 61.06 306 VAL A N 1
ATOM 2390 C CA . VAL A 1 306 ? 3.559 -12.838 0.049 1.00 61.06 306 VAL A CA 1
ATOM 2391 C C . VAL A 1 306 ? 2.868 -13.787 -0.946 1.00 61.06 306 VAL A C 1
ATOM 2393 O O . VAL A 1 306 ? 1.700 -13.609 -1.286 1.00 61.06 306 VAL A O 1
ATOM 2396 N N . THR A 1 307 ? 3.572 -14.838 -1.381 1.00 59.19 307 THR A N 1
ATOM 2397 C CA . THR A 1 307 ? 3.074 -15.844 -2.330 1.00 59.19 307 THR A CA 1
ATOM 2398 C C . THR A 1 307 ? 2.003 -16.775 -1.768 1.00 59.19 307 THR A C 1
ATOM 2400 O O . THR A 1 307 ? 1.285 -17.396 -2.549 1.00 59.19 307 THR A O 1
ATOM 2403 N N . ASP A 1 308 ? 1.852 -16.850 -0.445 1.00 55.09 308 ASP A N 1
ATOM 2404 C CA . ASP A 1 308 ? 0.778 -17.623 0.194 1.00 55.09 308 ASP A CA 1
ATOM 2405 C C . ASP A 1 308 ? -0.567 -16.880 0.146 1.00 55.09 308 ASP A C 1
ATOM 2407 O O . ASP A 1 308 ? -1.586 -17.371 0.631 1.00 55.09 308 ASP A O 1
ATOM 2411 N N . HIS A 1 309 ? -0.562 -15.681 -0.447 1.00 65.00 309 HIS A N 1
ATOM 2412 C CA . HIS A 1 309 ? -1.669 -14.740 -0.484 1.00 65.00 309 HIS A CA 1
ATOM 2413 C C . HIS A 1 309 ? -2.167 -14.333 0.906 1.00 65.00 309 HIS A C 1
ATOM 2415 O O . HIS A 1 309 ? -3.223 -13.739 0.989 1.00 65.00 309 HIS A O 1
ATOM 2421 N N . HIS A 1 310 ? -1.437 -14.591 1.993 1.00 68.69 310 HIS A N 1
ATOM 2422 C CA . HIS A 1 310 ? -1.881 -14.248 3.343 1.00 68.69 310 HIS A CA 1
ATOM 2423 C C . HIS A 1 310 ? -2.098 -12.740 3.545 1.00 68.69 310 HIS A C 1
ATOM 2425 O O . HIS A 1 310 ? -1.344 -11.905 3.048 1.00 68.69 310 HIS A O 1
ATOM 2431 N N . SER A 1 311 ? -3.110 -12.408 4.348 1.00 83.88 311 SER A N 1
ATOM 2432 C CA . SER A 1 311 ? -3.326 -11.068 4.894 1.00 83.88 311 SER A CA 1
ATOM 2433 C C . SER A 1 311 ? -3.553 -11.158 6.389 1.00 83.88 311 SER A C 1
ATOM 2435 O O . SER A 1 311 ? -4.046 -12.168 6.893 1.00 83.88 311 SER A O 1
ATOM 2437 N N . PHE A 1 312 ? -3.178 -10.095 7.093 1.00 91.31 312 PHE A N 1
ATOM 2438 C CA . PHE A 1 312 ? -3.498 -9.928 8.505 1.00 91.31 312 PHE A CA 1
ATOM 2439 C C . PHE A 1 312 ? -4.885 -9.294 8.689 1.00 91.31 312 PHE A C 1
ATOM 2441 O O . PHE A 1 312 ? -5.425 -9.314 9.787 1.00 91.31 312 PHE A O 1
ATOM 2448 N N . GLU A 1 313 ? -5.501 -8.784 7.624 1.00 91.75 313 GLU A N 1
ATOM 2449 C CA . GLU A 1 313 ? -6.872 -8.278 7.648 1.00 91.75 313 GLU A CA 1
ATOM 2450 C C . GLU A 1 313 ? -7.873 -9.409 7.944 1.00 91.75 313 GLU A C 1
ATOM 2452 O O . GLU A 1 313 ? -8.062 -10.323 7.138 1.00 91.75 313 GLU A O 1
ATOM 2457 N N . LEU A 1 314 ? -8.531 -9.326 9.101 1.00 93.12 314 LEU A N 1
ATOM 2458 C CA . LEU A 1 314 ? -9.608 -10.231 9.498 1.00 93.12 314 LEU A CA 1
ATOM 2459 C C . LEU A 1 314 ? -10.862 -10.034 8.641 1.00 93.12 314 LEU A C 1
ATOM 2461 O O . LEU A 1 314 ? -11.012 -9.030 7.949 1.00 93.12 314 LEU A O 1
ATOM 2465 N N . ALA A 1 315 ? -11.802 -10.979 8.689 1.00 91.56 315 ALA A N 1
ATOM 2466 C CA . ALA A 1 315 ? -13.017 -10.890 7.889 1.00 91.56 315 ALA A CA 1
ATOM 2467 C C . ALA A 1 315 ? -13.986 -9.846 8.465 1.00 91.56 315 ALA A C 1
ATOM 2469 O O . ALA A 1 315 ? -14.418 -9.947 9.611 1.00 91.56 315 ALA A O 1
ATOM 2470 N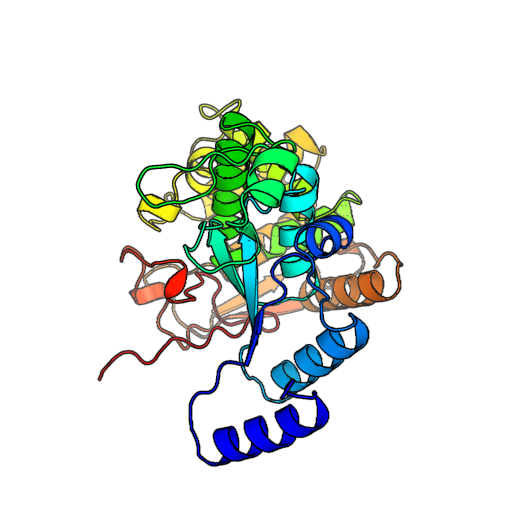 N . TRP A 1 316 ? -14.358 -8.872 7.637 1.00 93.19 316 TRP A N 1
ATOM 2471 C CA . TRP A 1 316 ? -15.311 -7.793 7.918 1.00 93.19 316 TRP A CA 1
ATOM 2472 C C . TRP A 1 316 ? -16.012 -7.390 6.600 1.00 93.19 316 TRP A C 1
ATOM 2474 O O . TRP A 1 316 ? -15.594 -7.854 5.535 1.00 93.19 316 TRP A O 1
ATOM 2484 N N . PRO A 1 317 ? -17.062 -6.543 6.603 1.00 90.31 317 PRO A N 1
ATOM 2485 C CA . PRO A 1 317 ? -17.882 -6.276 5.412 1.00 90.31 317 PRO A CA 1
ATOM 2486 C C . PRO A 1 317 ? -17.158 -5.835 4.125 1.00 90.31 317 PRO A C 1
ATOM 2488 O O . PRO A 1 317 ? -17.738 -5.975 3.049 1.00 90.31 317 PRO A O 1
ATOM 2491 N N . LEU A 1 318 ? -15.939 -5.286 4.215 1.00 89.56 318 LEU A N 1
ATOM 2492 C CA . LEU A 1 318 ? -15.110 -4.879 3.066 1.00 89.56 318 LEU A CA 1
ATOM 2493 C C . LEU A 1 318 ? -13.722 -5.557 3.039 1.00 89.56 318 LEU A C 1
ATOM 2495 O O . LEU A 1 318 ? -12.809 -5.088 2.345 1.00 89.56 318 LEU A O 1
ATOM 2499 N N . ALA A 1 319 ? -13.541 -6.649 3.789 1.00 86.19 319 ALA A N 1
ATOM 2500 C CA . ALA A 1 319 ? -12.324 -7.452 3.717 1.00 86.19 319 ALA A CA 1
ATOM 2501 C C . ALA A 1 319 ? -12.1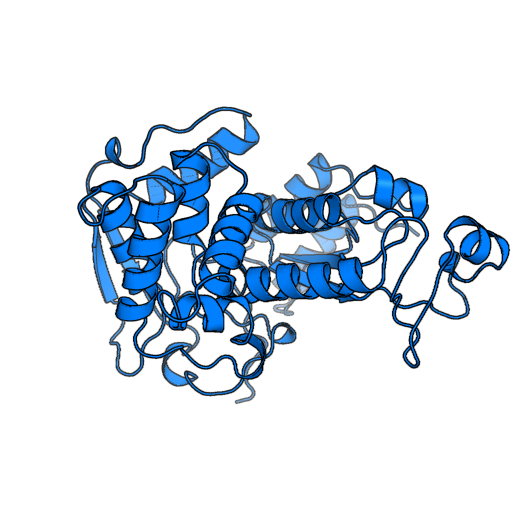18 -7.974 2.292 1.00 86.19 319 ALA A C 1
ATOM 2503 O O . ALA A 1 319 ? -13.072 -8.384 1.623 1.00 86.19 319 ALA A O 1
ATOM 2504 N N . ARG A 1 320 ? -10.866 -8.014 1.827 1.00 75.75 320 ARG A N 1
ATOM 2505 C CA . ARG A 1 320 ? -10.567 -8.757 0.600 1.00 75.75 320 ARG A CA 1
ATOM 2506 C C . ARG A 1 320 ? -10.677 -10.245 0.897 1.00 75.75 320 ARG A C 1
ATOM 2508 O O . ARG A 1 320 ? -10.019 -10.754 1.798 1.00 75.75 320 ARG A O 1
ATOM 2515 N N . HIS A 1 321 ? -11.492 -10.947 0.116 1.00 60.59 321 HIS A N 1
ATOM 2516 C CA . HIS A 1 321 ? -11.511 -12.402 0.147 1.00 60.59 321 HIS A CA 1
ATOM 2517 C C . HIS A 1 321 ? -10.167 -12.914 -0.358 1.00 60.59 321 HIS A C 1
ATOM 2519 O O . HIS A 1 321 ? -9.855 -12.848 -1.548 1.00 60.59 321 HIS A O 1
ATOM 2525 N N . ILE A 1 322 ? -9.363 -13.409 0.569 1.00 56.31 322 ILE A N 1
ATOM 2526 C CA . ILE A 1 322 ? -8.165 -14.155 0.251 1.00 56.31 322 ILE A CA 1
ATOM 2527 C C . ILE A 1 322 ? -8.556 -15.618 0.288 1.00 56.31 322 ILE A C 1
ATOM 2529 O O . ILE A 1 322 ? -8.980 -16.130 1.322 1.00 56.31 322 ILE A O 1
ATOM 2533 N N . ALA A 1 323 ? -8.432 -16.295 -0.850 1.00 46.31 323 ALA A N 1
ATOM 2534 C CA . ALA A 1 323 ? -8.459 -17.744 -0.844 1.00 46.31 323 ALA A CA 1
ATOM 2535 C C . ALA A 1 323 ? -7.181 -18.215 -0.150 1.00 46.31 323 ALA A C 1
ATOM 2537 O O . ALA A 1 323 ? -6.095 -18.177 -0.729 1.00 46.31 323 ALA A O 1
ATOM 2538 N N . TYR A 1 324 ? -7.309 -18.623 1.110 1.00 44.28 324 TYR A N 1
ATOM 2539 C CA . TYR A 1 324 ? -6.277 -19.409 1.764 1.00 44.28 324 TYR A CA 1
ATOM 2540 C C . TYR A 1 324 ? -6.127 -20.676 0.933 1.00 44.28 324 TYR A C 1
ATOM 2542 O O . TYR A 1 324 ? -7.079 -21.454 0.811 1.00 44.28 324 TYR A O 1
ATOM 2550 N N . ARG A 1 325 ? -4.953 -20.869 0.321 1.00 39.34 325 ARG A N 1
ATOM 2551 C CA . ARG A 1 325 ? -4.636 -22.166 -0.270 1.00 39.34 325 ARG A CA 1
ATOM 2552 C C . ARG A 1 325 ? -4.747 -23.182 0.855 1.00 39.34 325 ARG A C 1
ATOM 2554 O O . ARG A 1 325 ? -4.057 -23.061 1.859 1.00 39.34 325 ARG A O 1
ATOM 2561 N N . TRP A 1 326 ? -5.683 -24.106 0.670 1.00 33.34 326 TRP A N 1
ATOM 2562 C CA . TRP A 1 326 ? -5.942 -25.296 1.468 1.00 33.34 326 TRP A CA 1
ATOM 2563 C C . TRP A 1 326 ? -4.789 -25.655 2.424 1.00 33.34 326 TRP A C 1
ATOM 2565 O O . TRP A 1 326 ? -3.701 -26.025 1.976 1.00 33.34 326 TRP A O 1
ATOM 2575 N N . SER A 1 327 ? -5.031 -25.541 3.733 1.00 30.16 327 SER A N 1
ATOM 2576 C CA . SER A 1 327 ? -4.149 -26.150 4.730 1.00 30.16 327 SER A CA 1
ATOM 2577 C C . SER A 1 327 ? -4.389 -27.662 4.678 1.00 30.16 327 SER A C 1
ATOM 2579 O O . SER A 1 327 ? -5.557 -28.060 4.673 1.00 30.16 327 SER A O 1
ATOM 2581 N N . PRO A 1 328 ? -3.352 -28.511 4.595 1.00 33.88 328 PRO A N 1
ATOM 2582 C CA . PRO A 1 328 ? -3.557 -29.947 4.642 1.00 33.88 328 PRO A CA 1
ATOM 2583 C C . PRO A 1 328 ? -4.089 -30.342 6.016 1.00 33.88 328 PRO A C 1
ATOM 2585 O O . PRO A 1 328 ? -3.388 -30.161 7.013 1.00 33.88 328 PRO A O 1
ATOM 2588 N N . ASP A 1 329 ? -5.315 -30.867 6.041 1.00 33.50 329 ASP A N 1
ATOM 2589 C CA . ASP A 1 329 ? -5.763 -31.772 7.106 1.00 33.50 329 ASP A CA 1
ATOM 2590 C C . ASP A 1 329 ? -4.834 -33.000 7.187 1.00 33.50 329 ASP A C 1
ATOM 2592 O O . ASP A 1 329 ? -4.428 -33.527 6.118 1.00 33.50 329 ASP A O 1
#

Radius of gyration: 20.55 Å; chains: 1; bounding box: 47×50×53 Å